Protein AF-A0A3M2DKG0-F1 (afdb_monomer_lite)

Radius of gyration: 33.73 Å; chains: 1; bounding box: 96×70×80 Å

Secondary structure (DSSP, 8-state):
------PPPPHHHHHHHHHHHHHHHHHHHHHHHHHHHHHHHHHHHHHHHHHHHHHHHHHHHHHHHHHHHTT--TTGGG-HHHHHHHHHHHHHHHHHHHHH-TTTTSGGG----------TT-----PPPP---------------HHHHHHHHHHHHHHHHHHHHHHHHHHS--TT-------S-THHHHHH--TTSS--TTSTTSS---------------------PPPPP-----PPP--PPP-

Sequence (247 aa):
MARSRRKPPDLRDALGSFVQTALEQVGAVREVVERGAQAQRSRYDAIRLDRRRRDALAALGEAVYRRAVRGALGDLAEDPDIAEHIDEIDAIDQRIEAAASPRGGFAARSGWPRGRTRDARDVRVWRPVPPTAAPRAPDDDDERTDAGMADLADRIRREAAAAGDALADALAPRAGAVRFDDAWDDDDLEEYMHADDVPSPAVDAGRGAGRPDAPDTADPPDRAAGHVPGRARRATRRSRPRRGRTD

Structure (mmCIF, N/CA/C/O backbone):
data_AF-A0A3M2DKG0-F1
#
_entry.id   AF-A0A3M2DKG0-F1
#
loop_
_atom_site.group_PDB
_atom_site.id
_atom_site.type_symbol
_atom_site.label_atom_id
_atom_site.label_alt_id
_atom_site.label_comp_id
_atom_site.label_asym_id
_atom_site.label_entity_id
_atom_site.label_seq_id
_atom_site.pdbx_PDB_ins_code
_atom_site.Cartn_x
_atom_site.Cartn_y
_atom_site.Cartn_z
_atom_site.occupancy
_atom_site.B_iso_or_equiv
_atom_site.auth_seq_id
_atom_site.auth_comp_id
_atom_site.auth_asym_id
_atom_site.auth_atom_id
_atom_site.pdbx_PDB_model_num
ATOM 1 N N . MET A 1 1 ? 58.409 0.548 -48.975 1.00 49.59 1 MET A N 1
ATOM 2 C CA . MET A 1 1 ? 57.185 0.768 -48.170 1.00 49.59 1 MET A CA 1
ATOM 3 C C . MET A 1 1 ? 56.010 0.050 -48.826 1.00 49.59 1 MET A C 1
ATOM 5 O O . MET A 1 1 ? 55.474 0.542 -49.812 1.00 49.59 1 MET A O 1
ATOM 9 N N . ALA A 1 2 ? 55.663 -1.146 -48.342 1.00 53.75 2 ALA A N 1
ATOM 10 C CA . ALA A 1 2 ? 54.564 -1.947 -48.880 1.00 53.75 2 ALA A CA 1
ATOM 11 C C . ALA A 1 2 ? 53.234 -1.474 -48.274 1.00 53.75 2 ALA A C 1
ATOM 13 O O . ALA A 1 2 ? 53.013 -1.601 -47.073 1.00 53.75 2 ALA A O 1
ATOM 14 N N . ARG A 1 3 ? 52.360 -0.894 -49.103 1.00 58.84 3 ARG A N 1
ATOM 15 C CA . ARG A 1 3 ? 51.000 -0.516 -48.700 1.00 58.84 3 ARG A CA 1
ATOM 16 C C . ARG A 1 3 ? 50.172 -1.795 -48.605 1.00 58.84 3 ARG A C 1
ATOM 18 O O . ARG A 1 3 ? 49.876 -2.409 -49.630 1.00 58.84 3 ARG A O 1
ATOM 25 N N . SER A 1 4 ? 49.828 -2.214 -47.392 1.00 60.00 4 SER A N 1
ATOM 26 C CA . SER A 1 4 ? 48.897 -3.316 -47.164 1.00 60.00 4 SER A CA 1
ATOM 27 C C . SER A 1 4 ? 47.532 -2.942 -47.749 1.00 60.00 4 SER A C 1
ATOM 29 O O . SER A 1 4 ? 46.814 -2.084 -47.236 1.00 60.00 4 SER A O 1
ATOM 31 N N . ARG A 1 5 ? 47.182 -3.566 -48.878 1.00 60.50 5 ARG A N 1
ATOM 32 C CA . ARG A 1 5 ? 45.827 -3.521 -49.433 1.00 60.50 5 ARG A CA 1
ATOM 33 C C . ARG A 1 5 ? 44.911 -4.218 -48.430 1.00 60.50 5 ARG A C 1
ATOM 35 O O . ARG A 1 5 ? 44.926 -5.442 -48.335 1.00 60.50 5 ARG A O 1
ATOM 42 N N . ARG A 1 6 ? 44.163 -3.440 -47.643 1.00 66.00 6 ARG A N 1
ATOM 43 C CA . ARG A 1 6 ? 43.127 -3.974 -46.754 1.00 66.00 6 ARG A CA 1
ATOM 44 C C . ARG A 1 6 ? 42.072 -4.642 -47.633 1.00 66.00 6 ARG A C 1
ATOM 46 O O . ARG A 1 6 ? 41.438 -3.980 -48.451 1.00 66.00 6 ARG A O 1
ATOM 53 N N . LYS A 1 7 ? 41.960 -5.962 -47.509 1.00 77.62 7 LYS A N 1
ATOM 54 C CA . LYS A 1 7 ? 40.895 -6.753 -48.125 1.00 77.62 7 LYS A CA 1
ATOM 55 C C . LYS A 1 7 ? 39.559 -6.214 -47.580 1.00 77.62 7 LYS A C 1
ATOM 57 O O . LYS A 1 7 ? 39.485 -6.003 -46.367 1.00 77.62 7 LYS A O 1
ATOM 62 N N . PRO A 1 8 ? 38.561 -5.918 -48.429 1.00 74.75 8 PRO A N 1
ATOM 63 C CA . PRO A 1 8 ? 37.258 -5.473 -47.946 1.00 74.75 8 PRO A CA 1
ATOM 64 C C . PRO A 1 8 ? 36.668 -6.556 -47.027 1.00 74.75 8 PRO A C 1
ATOM 66 O O . PRO A 1 8 ? 36.852 -7.739 -47.325 1.00 74.75 8 PRO A O 1
ATOM 69 N N . PRO A 1 9 ? 36.035 -6.178 -45.901 1.00 72.88 9 PRO A N 1
ATOM 70 C CA . PRO A 1 9 ? 35.426 -7.144 -44.996 1.00 72.88 9 PRO A CA 1
ATOM 71 C C . PRO A 1 9 ? 34.351 -7.939 -45.740 1.00 72.88 9 PRO A C 1
ATOM 73 O O . PRO A 1 9 ? 33.585 -7.370 -46.523 1.00 72.88 9 PRO A O 1
ATOM 76 N N . ASP A 1 10 ? 34.312 -9.251 -45.515 1.00 85.50 10 ASP A N 1
ATOM 77 C CA . ASP A 1 10 ? 33.303 -10.112 -46.116 1.00 85.50 10 ASP A CA 1
ATOM 78 C C . ASP A 1 10 ? 31.914 -9.698 -45.609 1.00 85.50 10 ASP A C 1
ATOM 80 O O . ASP A 1 10 ? 31.660 -9.600 -44.409 1.00 85.50 10 ASP A O 1
ATOM 84 N N . LEU A 1 11 ? 30.987 -9.462 -46.541 1.00 85.44 11 LEU A N 1
ATOM 85 C CA . LEU A 1 11 ? 29.598 -9.075 -46.253 1.00 85.44 11 LEU A CA 1
ATOM 86 C C . LEU A 1 11 ? 28.901 -10.048 -45.292 1.00 85.44 11 LEU A C 1
ATOM 88 O O . LEU A 1 11 ? 28.034 -9.643 -44.523 1.00 85.44 11 LEU A O 1
ATOM 92 N N . ARG A 1 12 ? 29.293 -11.326 -45.323 1.00 84.94 12 ARG A N 1
ATOM 93 C CA . ARG A 1 12 ? 28.768 -12.364 -44.429 1.00 84.94 12 ARG A CA 1
ATOM 94 C C . ARG A 1 12 ? 29.190 -12.145 -42.975 1.00 84.94 12 ARG A C 1
ATOM 96 O O . ARG A 1 12 ? 28.355 -12.307 -42.091 1.00 84.94 12 ARG A O 1
ATOM 103 N N . ASP A 1 13 ? 30.423 -11.704 -42.740 1.00 84.19 13 ASP A N 1
ATOM 104 C CA . ASP A 1 13 ? 30.930 -11.423 -41.393 1.00 84.19 13 ASP A CA 1
ATOM 105 C C . ASP A 1 13 ? 30.289 -10.151 -40.819 1.00 84.19 13 ASP A C 1
ATOM 107 O O . ASP A 1 13 ? 29.930 -10.105 -39.642 1.00 84.19 13 ASP A O 1
ATOM 111 N N . ALA A 1 14 ? 30.068 -9.137 -41.666 1.00 86.38 14 ALA A N 1
ATOM 112 C CA . ALA A 1 14 ? 29.361 -7.913 -41.285 1.00 86.38 14 ALA A CA 1
ATOM 113 C C . ALA A 1 14 ? 27.877 -8.162 -40.950 1.00 86.38 14 ALA A C 1
ATOM 115 O O . ALA A 1 14 ? 27.344 -7.562 -40.019 1.00 86.38 14 ALA A O 1
ATOM 116 N N . LEU A 1 15 ? 27.204 -9.060 -41.678 1.00 86.81 15 LEU A N 1
ATOM 117 C CA . LEU A 1 15 ? 25.817 -9.420 -41.375 1.00 86.81 15 LEU A CA 1
ATOM 118 C C . LEU A 1 15 ? 25.718 -10.256 -40.089 1.00 86.81 15 LEU A C 1
ATOM 120 O O . LEU A 1 15 ? 24.813 -10.043 -39.284 1.00 86.81 15 LEU A O 1
ATOM 124 N N . GLY A 1 16 ? 26.661 -11.183 -39.883 1.00 89.81 16 GLY A N 1
ATOM 125 C CA . GLY A 1 16 ? 26.733 -12.002 -38.674 1.00 89.81 16 GLY A CA 1
ATOM 126 C C . GLY A 1 16 ? 26.906 -11.161 -37.408 1.00 89.81 16 GLY A C 1
ATOM 127 O O . GLY A 1 16 ? 26.170 -11.351 -36.441 1.00 89.81 16 GLY A O 1
ATOM 128 N N . SER A 1 17 ? 27.809 -10.175 -37.434 1.00 89.19 17 SER A N 1
ATOM 129 C CA . SER A 1 17 ? 28.028 -9.279 -36.290 1.00 89.19 17 SER A CA 1
ATOM 130 C C . SER A 1 17 ? 26.829 -8.371 -36.013 1.00 89.19 17 SER A C 1
ATOM 132 O O . SER A 1 17 ? 26.502 -8.135 -34.849 1.00 89.19 17 SER A O 1
ATOM 134 N N . PHE A 1 18 ? 26.115 -7.925 -37.052 1.00 87.19 18 PHE A N 1
ATOM 135 C CA . PHE A 1 18 ? 24.894 -7.139 -36.887 1.00 87.19 18 PHE A CA 1
ATOM 136 C C . PHE A 1 18 ? 23.783 -7.947 -36.206 1.00 87.19 18 PHE A C 1
ATOM 138 O O . PHE A 1 18 ? 23.199 -7.476 -35.232 1.00 87.19 18 PHE A O 1
ATOM 145 N N . VAL A 1 19 ? 23.525 -9.180 -36.663 1.00 87.81 19 VAL A N 1
ATOM 146 C CA . VAL A 1 19 ? 22.514 -10.061 -36.047 1.00 87.81 19 VAL A CA 1
ATOM 147 C C . VAL A 1 19 ? 22.875 -10.370 -34.596 1.00 87.81 19 VAL A C 1
ATOM 149 O O . VAL A 1 19 ? 22.005 -10.327 -33.729 1.00 87.81 19 VAL A O 1
ATOM 152 N N . GLN A 1 20 ? 24.151 -10.623 -34.305 1.00 83.94 20 GLN A N 1
ATOM 153 C CA . GLN A 1 20 ? 24.596 -10.891 -32.941 1.00 83.94 20 GLN A CA 1
ATOM 154 C C . GLN A 1 20 ? 24.430 -9.670 -32.026 1.00 83.94 20 GLN A C 1
ATOM 156 O O . GLN A 1 20 ? 23.864 -9.796 -30.943 1.00 83.94 20 GLN A O 1
ATOM 161 N N . THR A 1 21 ? 24.807 -8.480 -32.498 1.00 88.81 21 THR A N 1
ATOM 162 C CA . THR A 1 21 ? 24.598 -7.226 -31.756 1.00 88.81 21 THR A CA 1
ATOM 163 C C . THR A 1 21 ? 23.112 -6.956 -31.519 1.00 88.81 21 THR A C 1
ATOM 165 O O . THR A 1 21 ? 22.723 -6.556 -30.427 1.00 88.81 21 THR A O 1
ATOM 168 N N . ALA A 1 22 ? 22.259 -7.207 -32.516 1.00 80.38 22 ALA A N 1
ATOM 169 C CA . ALA A 1 22 ? 20.817 -7.040 -32.375 1.00 80.38 22 ALA A CA 1
ATOM 170 C C . ALA A 1 22 ? 20.228 -8.007 -31.331 1.00 80.38 22 ALA A C 1
ATOM 172 O O . ALA A 1 22 ? 19.397 -7.603 -30.521 1.00 80.38 22 ALA A O 1
ATOM 173 N N . LEU A 1 23 ? 20.686 -9.264 -31.292 1.00 83.12 23 LEU A N 1
ATOM 174 C CA . LEU A 1 23 ? 20.267 -10.232 -30.272 1.00 83.12 23 LEU A CA 1
ATOM 175 C C . LEU A 1 23 ? 20.742 -9.838 -28.865 1.00 83.12 23 LEU A C 1
ATOM 177 O O . LEU A 1 23 ? 19.969 -9.943 -27.912 1.00 83.12 23 LEU A O 1
ATOM 181 N N . GLU A 1 24 ? 21.970 -9.334 -28.729 1.00 89.06 24 GLU A N 1
ATOM 182 C CA . GLU A 1 24 ? 22.491 -8.802 -27.461 1.00 89.06 24 GLU A CA 1
ATOM 183 C C . GLU A 1 24 ? 21.691 -7.575 -26.992 1.00 89.06 24 GLU A C 1
ATOM 185 O O . GLU A 1 24 ? 21.317 -7.483 -25.820 1.00 89.06 24 GLU A O 1
ATOM 190 N N . GLN A 1 25 ? 21.336 -6.672 -27.913 1.00 86.94 25 GLN A N 1
ATOM 191 C CA . GLN A 1 25 ? 20.490 -5.511 -27.625 1.00 86.94 25 GLN A CA 1
ATOM 192 C C . GLN A 1 25 ? 19.080 -5.920 -27.179 1.00 86.94 25 GLN A C 1
ATOM 194 O O . GLN A 1 25 ? 18.557 -5.357 -26.217 1.00 86.94 25 GLN A O 1
ATOM 199 N N . VAL A 1 26 ? 18.476 -6.930 -27.811 1.00 89.44 26 VAL A N 1
ATOM 200 C CA . VAL A 1 26 ? 17.163 -7.459 -27.400 1.00 89.44 26 VAL A CA 1
ATOM 201 C C . VAL A 1 26 ? 17.229 -8.085 -26.003 1.00 89.44 26 VAL A C 1
ATOM 203 O O . VAL A 1 26 ? 16.312 -7.885 -25.205 1.00 89.44 26 VAL A O 1
ATOM 206 N N . GLY A 1 27 ? 18.319 -8.785 -25.669 1.00 88.75 27 GLY A N 1
ATOM 207 C CA . GLY A 1 27 ? 18.545 -9.322 -24.324 1.00 88.75 27 GLY A CA 1
ATOM 208 C C . GLY A 1 27 ? 18.590 -8.230 -23.252 1.00 88.75 27 GLY A C 1
ATOM 209 O O . GLY A 1 27 ? 17.898 -8.331 -22.238 1.00 88.75 27 GLY A O 1
ATOM 210 N N . ALA A 1 28 ? 19.327 -7.146 -23.510 1.00 87.56 28 ALA A N 1
ATOM 211 C CA . ALA A 1 28 ? 19.416 -6.008 -22.596 1.00 87.56 28 ALA A CA 1
ATOM 212 C C . ALA A 1 28 ? 18.065 -5.291 -22.414 1.00 87.56 28 ALA A C 1
ATOM 214 O O . ALA A 1 28 ? 17.676 -4.973 -21.289 1.00 87.56 28 ALA A O 1
ATOM 215 N N . VAL A 1 29 ? 17.311 -5.077 -23.501 1.00 88.50 29 VAL A N 1
ATOM 216 C CA . VAL A 1 29 ? 15.967 -4.474 -23.433 1.00 88.50 29 VAL A CA 1
ATOM 217 C C . VAL A 1 29 ? 15.023 -5.354 -22.619 1.00 88.50 29 VAL A C 1
ATOM 219 O O . VAL A 1 29 ? 14.305 -4.846 -21.758 1.00 88.50 29 VAL A O 1
ATOM 222 N N . ARG A 1 30 ? 15.055 -6.673 -22.832 1.00 91.88 30 ARG A N 1
ATOM 223 C CA . ARG A 1 30 ? 14.239 -7.621 -22.069 1.00 91.88 30 ARG A CA 1
ATOM 224 C C . ARG A 1 30 ? 14.523 -7.534 -20.571 1.00 91.88 30 ARG A C 1
ATOM 226 O O . ARG A 1 30 ? 13.582 -7.446 -19.791 1.00 91.88 30 ARG A O 1
ATOM 233 N N . GLU A 1 31 ? 15.789 -7.504 -20.166 1.00 90.88 31 GLU A N 1
ATOM 234 C CA . GLU A 1 31 ? 16.162 -7.398 -18.751 1.00 90.88 31 GLU A CA 1
ATOM 235 C C . GLU A 1 31 ? 15.685 -6.076 -18.125 1.00 90.88 31 GLU A C 1
ATOM 237 O O . GLU A 1 31 ? 15.201 -6.050 -16.991 1.00 90.88 31 GLU A O 1
ATOM 242 N N . VAL A 1 32 ? 15.774 -4.964 -18.864 1.00 90.44 32 VAL A N 1
ATOM 243 C CA . VAL A 1 32 ? 15.252 -3.663 -18.418 1.00 90.44 32 VAL A CA 1
ATOM 244 C C . VAL A 1 32 ? 13.731 -3.699 -18.268 1.00 90.44 32 VAL A C 1
ATOM 246 O O . VAL A 1 32 ? 13.216 -3.191 -17.271 1.00 90.44 32 VAL A O 1
ATOM 249 N N . VAL A 1 33 ? 13.013 -4.328 -19.202 1.00 92.38 33 VAL A N 1
ATOM 250 C CA . VAL A 1 33 ? 11.551 -4.486 -19.136 1.00 92.38 33 VAL A CA 1
ATOM 251 C C . VAL A 1 33 ? 11.145 -5.382 -17.967 1.00 92.38 33 VAL A C 1
ATOM 253 O O . VAL A 1 33 ? 10.257 -5.009 -17.205 1.00 92.38 33 VAL A O 1
ATOM 256 N N . GLU A 1 34 ? 11.812 -6.519 -17.766 1.00 92.94 34 GLU A N 1
ATOM 257 C CA . GLU A 1 34 ? 11.552 -7.422 -16.637 1.00 92.94 34 GLU A CA 1
ATOM 258 C C . GLU A 1 34 ? 11.813 -6.718 -15.295 1.00 92.94 34 GLU A C 1
ATOM 260 O O . GLU A 1 34 ? 10.977 -6.760 -14.388 1.00 92.94 34 GLU A O 1
ATOM 265 N N . ARG A 1 35 ? 12.923 -5.974 -15.185 1.00 90.31 35 ARG A N 1
ATOM 266 C CA . ARG A 1 35 ? 13.237 -5.149 -14.007 1.00 90.31 35 ARG A CA 1
ATOM 267 C C . ARG A 1 35 ? 12.206 -4.034 -13.800 1.00 90.31 35 ARG A C 1
ATOM 269 O O . ARG A 1 35 ? 11.822 -3.761 -12.662 1.00 90.31 35 ARG A O 1
ATOM 276 N N . GLY A 1 36 ? 11.742 -3.410 -14.881 1.00 89.38 36 GLY A N 1
ATOM 277 C CA . GLY A 1 36 ? 10.708 -2.377 -14.864 1.00 89.38 36 GLY A CA 1
ATOM 278 C C . GLY A 1 36 ? 9.361 -2.910 -14.378 1.00 89.38 36 GLY A C 1
ATOM 279 O O . GLY A 1 36 ? 8.767 -2.333 -13.467 1.00 89.38 36 GLY A O 1
ATOM 280 N N . ALA A 1 37 ? 8.916 -4.047 -14.913 1.00 92.44 37 ALA A N 1
ATOM 281 C CA . ALA A 1 37 ? 7.679 -4.711 -14.509 1.00 92.44 37 ALA A CA 1
ATOM 282 C C . ALA A 1 37 ? 7.723 -5.139 -13.034 1.00 92.44 37 ALA A C 1
ATOM 284 O O . ALA A 1 37 ? 6.763 -4.924 -12.292 1.00 92.44 37 ALA A O 1
ATOM 285 N N . GLN A 1 38 ? 8.862 -5.666 -12.575 1.00 90.81 38 GLN A N 1
ATOM 286 C CA . GLN A 1 38 ? 9.055 -6.035 -11.173 1.00 90.81 38 GLN A CA 1
ATOM 287 C C . GLN A 1 38 ? 8.969 -4.815 -10.240 1.00 90.81 38 GLN A C 1
ATOM 289 O O . GLN A 1 38 ? 8.340 -4.887 -9.184 1.00 90.81 38 GLN A O 1
ATOM 294 N N . ALA A 1 39 ? 9.553 -3.680 -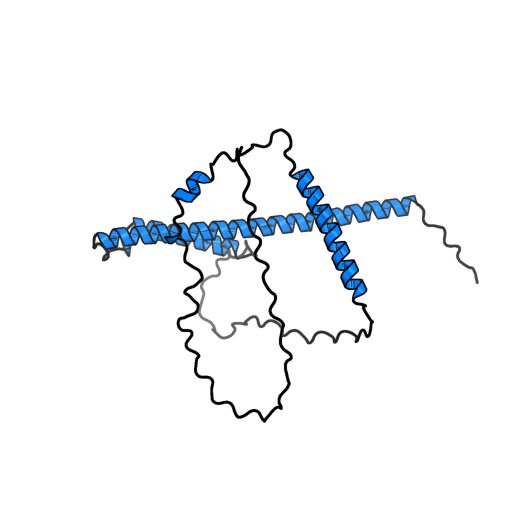10.637 1.00 88.75 39 ALA A N 1
ATOM 295 C CA . ALA A 1 39 ? 9.475 -2.434 -9.876 1.00 88.75 39 ALA A CA 1
ATOM 296 C C . ALA A 1 39 ? 8.061 -1.828 -9.868 1.00 88.75 39 ALA A C 1
ATOM 298 O O . ALA A 1 39 ? 7.644 -1.234 -8.876 1.00 88.75 39 ALA A O 1
ATOM 299 N N . GLN A 1 40 ? 7.304 -1.963 -10.958 1.00 92.38 40 GLN A N 1
ATOM 300 C CA . GLN A 1 40 ? 5.904 -1.534 -10.995 1.00 92.38 40 GLN A CA 1
ATOM 301 C C . GLN A 1 40 ? 5.027 -2.404 -10.094 1.00 92.38 40 GLN A C 1
ATOM 303 O O . GLN A 1 40 ? 4.207 -1.873 -9.345 1.00 92.38 40 GLN A O 1
ATOM 308 N N . ARG A 1 41 ? 5.240 -3.724 -10.108 1.00 93.00 41 ARG A N 1
ATOM 309 C CA . ARG A 1 41 ? 4.514 -4.657 -9.246 1.00 93.00 41 ARG A CA 1
ATOM 310 C C . ARG A 1 41 ? 4.756 -4.373 -7.766 1.00 93.00 41 ARG A C 1
ATOM 312 O O . ARG A 1 41 ? 3.793 -4.274 -7.015 1.00 93.00 41 ARG A O 1
ATOM 319 N N . SER A 1 42 ? 6.008 -4.156 -7.358 1.00 89.81 42 SER A N 1
ATOM 320 C CA . SER A 1 42 ? 6.316 -3.838 -5.957 1.00 89.81 42 SER A CA 1
ATOM 321 C C . SER A 1 42 ? 5.683 -2.521 -5.496 1.00 89.81 42 SER A C 1
ATOM 323 O O . SER A 1 42 ? 5.195 -2.436 -4.371 1.00 89.81 42 SER A O 1
ATOM 325 N N . ARG A 1 43 ? 5.618 -1.506 -6.371 1.00 92.75 43 ARG A N 1
ATOM 326 C CA . ARG A 1 43 ? 4.901 -0.250 -6.088 1.00 92.75 43 ARG A CA 1
ATOM 327 C C . ARG A 1 43 ? 3.402 -0.473 -5.919 1.00 92.75 43 ARG A C 1
ATOM 329 O O . ARG A 1 43 ? 2.813 0.080 -4.995 1.00 92.75 43 ARG A O 1
ATOM 336 N N . TYR A 1 44 ? 2.794 -1.273 -6.791 1.00 96.19 44 TYR A N 1
ATOM 337 C CA . TYR A 1 44 ? 1.373 -1.595 -6.696 1.00 96.19 44 TYR A CA 1
ATOM 338 C C . TYR A 1 44 ? 1.048 -2.347 -5.399 1.00 96.19 44 TYR A C 1
ATOM 340 O O . TYR A 1 44 ? 0.104 -1.987 -4.698 1.00 96.19 44 TYR A O 1
ATOM 348 N N . ASP A 1 45 ? 1.868 -3.336 -5.041 1.00 94.69 45 ASP A N 1
ATOM 349 C CA . ASP A 1 45 ? 1.700 -4.100 -3.804 1.00 94.69 45 ASP A CA 1
ATOM 350 C C . ASP A 1 45 ? 1.828 -3.201 -2.562 1.00 94.69 45 ASP A C 1
ATOM 352 O O . ASP A 1 45 ? 1.027 -3.321 -1.633 1.00 94.69 45 ASP A O 1
ATOM 356 N N . ALA A 1 46 ? 2.757 -2.239 -2.567 1.00 93.75 46 ALA A N 1
ATOM 357 C CA . ALA A 1 46 ? 2.896 -1.260 -1.489 1.00 93.75 46 ALA A CA 1
ATOM 358 C C . ALA A 1 46 ? 1.650 -0.367 -1.339 1.00 93.75 46 ALA A C 1
ATOM 360 O O . ALA A 1 46 ? 1.142 -0.206 -0.231 1.00 93.75 46 ALA A O 1
ATOM 361 N N . ILE A 1 47 ? 1.113 0.163 -2.445 1.00 96.50 47 ILE A N 1
ATOM 362 C CA . ILE A 1 47 ? -0.118 0.976 -2.434 1.00 96.50 47 ILE A CA 1
ATOM 363 C C . ILE A 1 47 ? -1.304 0.151 -1.923 1.00 96.50 47 ILE A C 1
ATOM 365 O O . ILE A 1 47 ? -2.128 0.641 -1.149 1.00 96.50 47 ILE A O 1
ATOM 369 N N . ARG A 1 48 ? -1.393 -1.118 -2.332 1.00 97.88 48 ARG A N 1
ATOM 370 C CA . ARG A 1 48 ? -2.459 -2.020 -1.895 1.00 97.88 48 ARG A CA 1
ATOM 371 C C . ARG A 1 48 ? -2.395 -2.299 -0.392 1.00 97.88 48 ARG A C 1
ATOM 373 O O . ARG A 1 48 ? -3.440 -2.304 0.257 1.00 97.88 48 ARG A O 1
ATOM 380 N N . LEU A 1 49 ? -1.202 -2.531 0.157 1.00 96.88 49 LEU A N 1
ATOM 381 C CA . LEU A 1 49 ? -1.015 -2.723 1.598 1.00 96.88 49 LEU A CA 1
ATOM 382 C C . LEU A 1 49 ? -1.354 -1.455 2.386 1.00 96.88 49 LEU A C 1
ATOM 384 O O . LEU A 1 49 ? -2.043 -1.543 3.396 1.00 96.88 49 LEU A O 1
ATOM 388 N N . ASP A 1 50 ? -0.940 -0.287 1.897 1.00 96.69 50 ASP A N 1
ATOM 389 C CA . ASP A 1 50 ? -1.242 0.994 2.540 1.00 96.69 50 ASP A CA 1
ATOM 390 C C . ASP A 1 50 ? -2.751 1.289 2.567 1.00 96.69 50 ASP A C 1
ATOM 392 O O . ASP A 1 50 ? -3.287 1.700 3.594 1.00 96.69 50 ASP A O 1
ATOM 396 N N . ARG A 1 51 ? -3.478 0.986 1.482 1.00 98.19 51 ARG A N 1
ATOM 397 C CA . ARG A 1 51 ? -4.947 1.069 1.479 1.00 98.19 51 ARG A CA 1
ATOM 398 C C . ARG A 1 51 ? -5.563 0.144 2.530 1.00 98.19 51 ARG A C 1
ATOM 400 O O . ARG A 1 51 ? -6.369 0.598 3.332 1.00 98.19 51 ARG A O 1
ATOM 407 N N . ARG A 1 52 ? -5.124 -1.118 2.578 1.00 97.88 52 ARG A N 1
ATOM 408 C CA . ARG A 1 52 ? -5.619 -2.090 3.563 1.00 97.88 52 ARG A CA 1
ATOM 409 C C . ARG A 1 52 ? -5.346 -1.640 5.002 1.00 97.88 52 ARG A C 1
ATOM 411 O O . ARG A 1 52 ? -6.196 -1.823 5.863 1.00 97.88 52 ARG A O 1
ATOM 418 N N . ARG A 1 53 ? -4.188 -1.024 5.256 1.00 98.25 53 ARG A N 1
ATOM 419 C CA . ARG A 1 53 ? -3.842 -0.447 6.561 1.00 98.25 53 ARG A CA 1
ATOM 420 C C . ARG A 1 53 ? -4.836 0.635 6.979 1.00 98.25 53 ARG A C 1
ATOM 422 O O . ARG A 1 53 ? -5.290 0.640 8.117 1.00 98.25 53 ARG A O 1
ATOM 429 N N . ARG A 1 54 ? -5.187 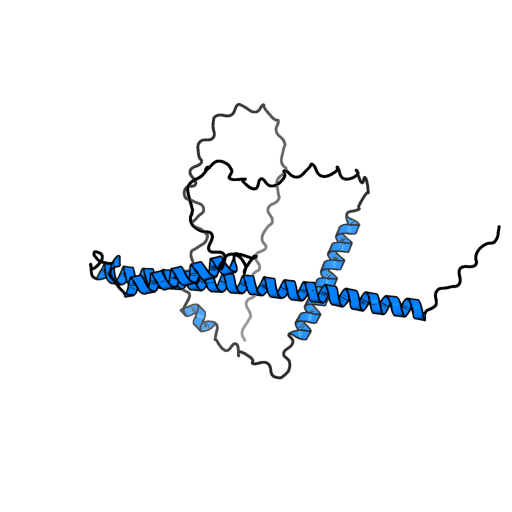1.544 6.063 1.00 98.25 54 ARG A N 1
ATOM 430 C CA . ARG A 1 54 ? -6.177 2.602 6.325 1.00 98.25 54 ARG A CA 1
ATOM 431 C C . ARG A 1 54 ? -7.562 2.025 6.597 1.00 98.25 54 ARG A C 1
ATOM 433 O O . ARG A 1 54 ? -8.214 2.483 7.527 1.00 98.25 54 ARG A O 1
ATOM 440 N N . ASP A 1 55 ? -7.971 1.012 5.836 1.00 98.38 55 ASP A N 1
ATOM 441 C CA . ASP A 1 55 ? -9.255 0.333 6.033 1.00 98.38 55 ASP A CA 1
ATOM 442 C C . ASP A 1 55 ? -9.311 -0.351 7.416 1.00 98.38 55 ASP A C 1
ATOM 444 O O . ASP A 1 55 ? -10.288 -0.192 8.145 1.00 98.38 55 ASP A O 1
ATOM 448 N N . ALA A 1 56 ? -8.231 -1.026 7.832 1.00 98.06 56 ALA A N 1
ATOM 449 C CA . ALA A 1 56 ? -8.124 -1.642 9.158 1.00 98.06 56 ALA A CA 1
ATOM 450 C C . ALA A 1 56 ? -8.140 -0.602 10.297 1.00 98.06 56 ALA A C 1
ATOM 452 O O . ALA A 1 56 ? -8.815 -0.788 11.307 1.00 98.06 56 ALA A O 1
ATOM 453 N N . LEU A 1 57 ? -7.456 0.535 10.120 1.00 98.31 57 LEU A N 1
ATOM 454 C CA . LEU A 1 57 ? -7.496 1.650 11.075 1.00 98.31 57 LEU A CA 1
ATOM 455 C C . LEU A 1 57 ? -8.893 2.275 11.184 1.00 98.31 57 LEU A C 1
ATOM 457 O O . LEU A 1 57 ? -9.313 2.646 12.280 1.00 98.31 57 LEU A O 1
ATOM 461 N N . ALA A 1 58 ? -9.618 2.388 10.070 1.00 98.44 58 ALA A N 1
ATOM 462 C CA . ALA A 1 58 ? -10.996 2.866 10.074 1.00 98.44 58 ALA A CA 1
ATOM 463 C C . ALA A 1 58 ? -11.919 1.895 10.829 1.00 98.44 58 ALA A C 1
ATOM 465 O O . ALA A 1 58 ? -12.693 2.338 11.677 1.00 98.44 58 ALA A O 1
ATOM 466 N N . ALA A 1 59 ? -11.777 0.585 10.595 1.00 98.06 59 ALA A N 1
ATOM 467 C CA . ALA A 1 59 ? -12.524 -0.451 11.312 1.00 98.06 59 ALA A CA 1
ATOM 468 C C . ALA A 1 59 ? -12.240 -0.431 12.826 1.00 98.06 59 ALA A C 1
ATOM 470 O O . ALA A 1 59 ? -13.171 -0.458 13.633 1.00 98.06 59 ALA A O 1
ATOM 471 N N . LEU A 1 60 ? -10.970 -0.274 13.221 1.00 98.25 60 LEU A N 1
ATOM 472 C CA . LEU A 1 60 ? -10.584 -0.082 14.621 1.00 98.25 60 LEU A CA 1
ATOM 473 C C . LEU A 1 60 ? -11.248 1.169 15.219 1.00 98.25 60 LEU A C 1
ATOM 475 O O . LEU A 1 60 ? -11.817 1.112 16.309 1.00 98.25 60 LEU A O 1
ATOM 479 N N . GLY A 1 61 ? -11.210 2.296 14.502 1.00 97.94 61 GLY A N 1
ATOM 480 C CA . GLY A 1 61 ? -11.856 3.539 14.925 1.00 97.94 61 GLY A CA 1
ATOM 481 C C . GLY A 1 61 ? -13.366 3.382 15.126 1.00 97.94 61 GLY A C 1
ATOM 482 O O . GLY A 1 61 ? -13.909 3.873 16.117 1.00 97.94 61 GLY A O 1
ATOM 483 N N . GLU A 1 62 ? -14.041 2.647 14.240 1.00 98.44 62 GLU A N 1
ATOM 484 C CA . GLU A 1 62 ? -15.463 2.322 14.371 1.00 98.44 62 GLU A CA 1
ATOM 485 C C . GLU A 1 62 ? -15.740 1.441 15.599 1.00 98.44 62 GLU A C 1
ATOM 487 O O . GLU A 1 62 ? -16.675 1.708 16.361 1.00 98.44 62 GLU A O 1
ATOM 492 N N . ALA A 1 63 ? -14.927 0.407 15.837 1.00 97.44 63 ALA A N 1
ATOM 493 C CA . ALA A 1 63 ? -15.048 -0.449 17.016 1.00 97.44 63 ALA A CA 1
ATOM 494 C C . ALA A 1 63 ? -14.911 0.361 18.319 1.00 97.44 63 ALA A C 1
ATOM 496 O O . ALA A 1 63 ? -15.777 0.282 19.198 1.00 97.44 63 ALA A O 1
ATOM 497 N N . VAL A 1 64 ? -13.892 1.224 18.397 1.00 97.75 64 VAL A N 1
ATOM 498 C CA . VAL A 1 64 ? -13.665 2.134 19.530 1.00 97.75 64 VAL A CA 1
ATOM 499 C C . VAL A 1 64 ? -14.832 3.106 19.708 1.00 97.75 64 VAL A C 1
ATOM 501 O O . VAL A 1 64 ? -15.324 3.285 20.824 1.00 97.75 64 VAL A O 1
ATOM 504 N N . TYR A 1 65 ? -15.330 3.703 18.623 1.00 97.75 65 TYR A N 1
ATOM 505 C CA . TYR A 1 65 ? -16.472 4.615 18.673 1.00 97.75 65 TYR A CA 1
ATOM 506 C C . TYR A 1 65 ? -17.738 3.924 19.201 1.00 97.75 65 TYR A C 1
ATOM 508 O O . TYR A 1 65 ? -18.400 4.445 20.101 1.00 97.75 65 TYR A O 1
ATOM 516 N N . ARG A 1 66 ? -18.051 2.713 18.719 1.00 97.25 66 ARG A N 1
ATOM 517 C CA . ARG A 1 66 ? -19.201 1.929 19.207 1.00 97.25 66 ARG A CA 1
ATOM 518 C C . ARG A 1 66 ? -19.102 1.634 20.705 1.00 97.25 66 ARG A C 1
ATOM 520 O O . ARG A 1 66 ? -20.124 1.644 21.393 1.00 97.25 66 ARG A O 1
ATOM 527 N N . ARG A 1 67 ? -17.896 1.402 21.235 1.00 96.88 67 ARG A N 1
ATOM 528 C CA . ARG A 1 67 ? -17.659 1.243 22.682 1.00 96.88 67 ARG A CA 1
ATOM 529 C C . ARG A 1 67 ? -17.827 2.552 23.447 1.00 96.88 67 ARG A C 1
ATOM 531 O O . ARG A 1 67 ? -18.477 2.553 24.493 1.00 96.88 67 ARG A O 1
ATOM 538 N N . ALA A 1 68 ? -17.324 3.658 22.900 1.00 97.00 68 ALA A N 1
ATOM 539 C CA . ALA A 1 68 ? -17.473 4.992 23.476 1.00 97.00 68 ALA A CA 1
ATOM 540 C C . ALA A 1 68 ? -18.947 5.377 23.658 1.00 97.00 68 ALA A C 1
ATOM 542 O O . ALA A 1 68 ? -19.348 5.786 24.745 1.00 97.00 68 ALA A O 1
ATOM 543 N N . VAL A 1 69 ? -19.770 5.158 22.628 1.00 97.81 69 VAL A N 1
ATOM 544 C CA . VAL A 1 69 ? -21.216 5.436 22.661 1.00 97.81 69 VAL A CA 1
ATOM 545 C C . VAL A 1 69 ? -21.937 4.615 23.737 1.00 97.81 69 VAL A C 1
ATOM 547 O O . VAL A 1 69 ? -22.907 5.083 24.326 1.00 97.81 69 VAL A O 1
ATOM 550 N N . ARG A 1 70 ? -21.450 3.408 24.044 1.00 97.12 70 ARG A N 1
ATOM 551 C CA . ARG A 1 70 ? -21.996 2.546 25.107 1.00 97.12 70 ARG A CA 1
ATOM 552 C C . ARG A 1 70 ? -21.462 2.881 26.505 1.00 97.12 70 ARG A C 1
ATOM 554 O O . ARG A 1 70 ? -21.868 2.235 27.465 1.00 97.12 70 ARG A O 1
ATOM 561 N N . GLY A 1 71 ? -20.544 3.842 26.629 1.00 96.94 71 GLY A N 1
ATOM 562 C CA . GLY A 1 71 ? -19.878 4.171 27.893 1.00 96.94 71 GLY A CA 1
ATOM 563 C C . GLY A 1 71 ? -18.902 3.095 28.383 1.00 96.94 71 GLY A C 1
ATOM 564 O O . GLY A 1 71 ? -18.502 3.118 29.542 1.00 96.94 71 GLY A O 1
ATOM 565 N N . ALA A 1 72 ? -18.501 2.159 27.519 1.00 95.56 72 ALA A N 1
ATOM 566 C CA . ALA A 1 72 ? -17.666 1.009 27.864 1.00 95.56 72 ALA A CA 1
ATOM 567 C C . ALA A 1 72 ? -16.191 1.232 27.478 1.00 95.56 72 ALA A C 1
ATOM 569 O O . ALA A 1 72 ? -15.587 0.393 26.814 1.00 95.56 72 ALA A O 1
ATOM 570 N N . LEU A 1 73 ? -15.623 2.388 27.847 1.00 93.62 73 LEU A N 1
ATOM 571 C CA . LEU A 1 73 ? -14.225 2.740 27.544 1.00 93.62 73 LEU A CA 1
ATOM 572 C C . LEU A 1 73 ? -13.208 2.214 28.577 1.00 93.62 73 LEU A C 1
ATOM 574 O O . LEU A 1 73 ? -12.007 2.306 28.345 1.00 93.62 73 LEU A O 1
ATOM 578 N N . GLY A 1 74 ? -13.663 1.705 29.726 1.00 94.19 74 GLY A N 1
ATOM 579 C CA . GLY A 1 74 ? -12.768 1.238 30.795 1.00 94.19 74 GLY A CA 1
ATOM 580 C C . GLY A 1 74 ? -11.903 0.044 30.385 1.00 94.19 74 GLY A C 1
ATOM 581 O O . GLY A 1 74 ? -10.741 -0.024 30.773 1.00 94.19 74 GLY A O 1
ATOM 582 N N . ASP A 1 75 ? -12.441 -0.820 29.521 1.00 93.12 75 ASP A N 1
ATOM 583 C CA . ASP A 1 75 ? -11.894 -2.156 29.265 1.00 93.12 75 ASP A CA 1
ATOM 584 C C . ASP A 1 75 ? -11.497 -2.363 27.789 1.00 93.12 75 ASP A C 1
ATOM 586 O O . ASP A 1 75 ? -11.591 -3.470 27.267 1.00 93.12 75 ASP A O 1
ATOM 590 N N . LEU A 1 76 ? -11.060 -1.311 27.072 1.00 93.38 76 LEU A N 1
ATOM 591 C CA . LEU A 1 76 ? -10.674 -1.442 25.648 1.00 93.38 76 LEU A CA 1
ATOM 592 C C . LEU A 1 76 ? -9.589 -2.496 25.414 1.00 93.38 76 LEU A C 1
ATOM 594 O O . LEU A 1 76 ? -9.603 -3.162 24.387 1.00 93.38 76 LEU A O 1
ATOM 598 N N . ALA A 1 77 ? -8.632 -2.606 26.336 1.00 93.00 77 ALA A N 1
ATOM 599 C CA . ALA A 1 77 ? -7.509 -3.530 26.203 1.00 93.00 77 ALA A CA 1
ATOM 600 C C . ALA A 1 77 ? -7.928 -5.003 26.344 1.00 93.00 77 ALA A C 1
ATOM 602 O O . ALA A 1 77 ? -7.206 -5.885 25.891 1.00 93.00 77 ALA A O 1
ATOM 603 N N . GLU A 1 78 ? -9.074 -5.263 26.974 1.00 95.88 78 GLU A N 1
ATOM 604 C CA . GLU A 1 78 ? -9.612 -6.610 27.183 1.00 95.88 78 GLU A CA 1
ATOM 605 C C . GLU A 1 78 ? -10.679 -6.972 26.139 1.00 95.88 78 GLU A C 1
ATOM 607 O O . GLU A 1 78 ? -11.164 -8.103 26.112 1.00 95.88 78 GLU A O 1
ATOM 612 N N . ASP A 1 79 ? -11.050 -6.029 25.269 1.00 97.12 79 ASP A N 1
ATOM 613 C CA . ASP A 1 79 ? -12.040 -6.244 24.222 1.00 97.12 79 ASP A CA 1
ATOM 614 C C . ASP A 1 79 ? -11.450 -7.092 23.078 1.00 97.12 79 ASP A C 1
ATOM 616 O O . ASP A 1 79 ? -10.536 -6.624 22.386 1.00 97.12 79 ASP A O 1
ATOM 620 N N . PRO A 1 80 ? -11.965 -8.314 22.834 1.00 96.69 80 PRO A N 1
ATOM 621 C CA . PRO A 1 80 ? -11.454 -9.177 21.773 1.00 96.69 80 PRO A CA 1
ATOM 622 C C . PRO A 1 80 ? -11.587 -8.547 20.381 1.00 96.69 80 PRO A C 1
ATOM 624 O O . PRO A 1 80 ? -10.703 -8.755 19.554 1.00 96.69 80 PRO A O 1
ATOM 627 N N . ASP A 1 81 ? -12.623 -7.734 20.139 1.00 95.88 81 ASP A N 1
ATOM 628 C CA . ASP A 1 81 ? -12.836 -7.082 18.840 1.00 95.88 81 ASP A CA 1
ATOM 629 C C . ASP A 1 81 ? -11.724 -6.054 18.555 1.00 95.88 81 ASP A C 1
ATOM 631 O O . ASP A 1 81 ? -11.230 -5.929 17.435 1.00 95.88 81 ASP A O 1
ATOM 635 N N . ILE A 1 82 ? -11.294 -5.311 19.584 1.00 97.62 82 ILE A N 1
ATOM 636 C CA . ILE A 1 82 ? -10.203 -4.332 19.465 1.00 97.62 82 ILE A CA 1
ATOM 637 C C . ILE A 1 82 ? -8.865 -5.052 19.282 1.00 97.62 82 ILE A C 1
ATOM 639 O O . ILE A 1 82 ? -8.065 -4.634 18.443 1.00 97.62 82 ILE A O 1
ATOM 643 N N . ALA A 1 83 ? -8.628 -6.129 20.037 1.00 97.06 83 ALA A N 1
ATOM 644 C CA . ALA A 1 83 ? -7.416 -6.932 19.913 1.00 97.06 83 ALA A CA 1
ATOM 645 C C . ALA A 1 83 ? -7.262 -7.520 18.499 1.00 97.06 83 ALA A C 1
ATOM 647 O O . ALA A 1 83 ? -6.188 -7.403 17.912 1.00 97.06 83 ALA A O 1
ATOM 648 N N . GLU A 1 84 ? -8.340 -8.054 17.913 1.00 97.81 84 GLU A N 1
ATOM 649 C CA . GLU A 1 84 ? -8.339 -8.579 16.540 1.00 97.81 84 GLU A CA 1
ATOM 650 C C . GLU A 1 84 ? -7.934 -7.511 15.511 1.00 97.81 84 GLU A C 1
ATOM 652 O O . GLU A 1 84 ? -7.102 -7.762 14.635 1.00 97.81 84 GLU A O 1
ATOM 657 N N . HIS A 1 85 ? -8.470 -6.293 15.630 1.00 97.69 85 HIS A N 1
ATOM 658 C CA . HIS A 1 85 ? -8.110 -5.197 14.731 1.00 97.69 85 HIS A CA 1
ATOM 659 C C . HIS A 1 85 ? -6.653 -4.740 14.893 1.00 97.69 85 HIS A C 1
ATOM 661 O O . HIS A 1 85 ? -6.004 -4.415 13.897 1.00 97.69 85 HIS A O 1
ATOM 667 N N . ILE A 1 86 ? -6.125 -4.718 16.121 1.00 97.88 86 ILE A N 1
ATOM 668 C CA . ILE A 1 86 ? -4.711 -4.399 16.377 1.00 97.88 86 ILE A CA 1
ATOM 669 C C . ILE A 1 86 ? -3.808 -5.465 15.748 1.00 97.88 86 ILE A C 1
ATOM 671 O O . ILE A 1 86 ? -2.876 -5.114 15.025 1.00 97.88 86 ILE A O 1
ATOM 675 N N . ASP A 1 87 ? -4.125 -6.746 15.943 1.00 97.75 87 ASP A N 1
ATOM 676 C CA . ASP A 1 87 ? -3.380 -7.858 15.349 1.00 97.75 87 ASP A CA 1
ATOM 677 C C . ASP A 1 87 ? -3.391 -7.796 13.810 1.00 97.75 87 ASP A C 1
ATOM 679 O O . ASP A 1 87 ? -2.369 -8.052 13.161 1.00 97.75 87 ASP A O 1
ATOM 683 N N . GLU A 1 88 ? -4.520 -7.416 13.194 1.00 97.81 88 GLU A N 1
ATOM 684 C CA . GLU A 1 88 ? -4.583 -7.203 11.744 1.00 97.81 88 GLU A CA 1
ATOM 685 C C . GLU A 1 88 ? -3.668 -6.052 11.293 1.00 97.81 88 GLU A C 1
ATOM 687 O O . GLU A 1 88 ? -2.937 -6.206 10.305 1.00 97.81 88 GLU A O 1
ATOM 692 N N . ILE A 1 89 ? -3.679 -4.917 11.998 1.00 98.31 89 ILE A N 1
ATOM 693 C CA . ILE A 1 89 ? -2.823 -3.763 11.684 1.00 98.31 89 ILE A CA 1
ATOM 694 C C . ILE A 1 89 ? -1.346 -4.151 11.800 1.00 98.31 89 ILE A C 1
ATOM 696 O O . ILE A 1 89 ? -0.582 -3.900 10.866 1.00 98.31 89 ILE A O 1
ATOM 700 N N . ASP A 1 90 ? -0.953 -4.830 12.878 1.00 98.00 90 ASP A N 1
ATOM 701 C CA . ASP A 1 90 ? 0.422 -5.291 13.084 1.00 98.00 90 ASP A CA 1
ATOM 702 C C . ASP A 1 90 ? 0.860 -6.268 11.984 1.00 98.00 90 ASP A C 1
ATOM 704 O O . ASP A 1 90 ? 1.979 -6.183 11.466 1.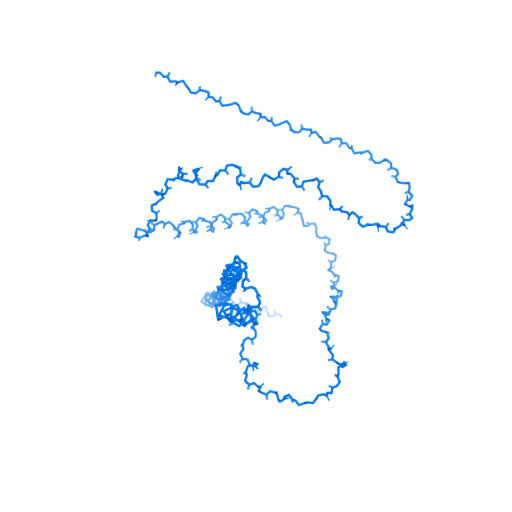00 98.00 90 ASP A O 1
ATOM 708 N N . ALA A 1 91 ? -0.025 -7.173 11.557 1.00 97.38 91 ALA A N 1
ATOM 709 C CA . ALA A 1 91 ? 0.253 -8.085 10.451 1.00 97.38 91 ALA A CA 1
ATOM 710 C C . ALA A 1 91 ? 0.425 -7.352 9.107 1.00 97.38 91 ALA A C 1
ATOM 712 O O . ALA A 1 91 ? 1.233 -7.770 8.268 1.00 97.38 91 ALA A O 1
ATOM 713 N N . ILE A 1 92 ? -0.322 -6.269 8.871 1.00 97.50 92 ILE A N 1
ATOM 714 C CA . ILE A 1 92 ? -0.167 -5.422 7.680 1.00 97.50 92 ILE A CA 1
ATOM 715 C C . ILE A 1 92 ? 1.149 -4.643 7.749 1.00 97.50 92 ILE A C 1
ATOM 717 O O . ILE A 1 92 ? 1.891 -4.640 6.764 1.00 97.50 92 ILE A O 1
ATOM 721 N N . ASP A 1 93 ? 1.480 -4.059 8.898 1.00 97.69 93 ASP A N 1
ATOM 722 C CA . ASP A 1 93 ? 2.703 -3.276 9.092 1.00 97.69 93 ASP A CA 1
ATOM 723 C C . ASP A 1 93 ? 3.954 -4.148 8.914 1.00 97.69 93 ASP A C 1
ATOM 725 O O . ASP A 1 93 ? 4.870 -3.765 8.182 1.00 97.69 93 ASP A O 1
ATOM 729 N N . GLN A 1 94 ? 3.946 -5.382 9.427 1.00 95.88 94 GLN A N 1
ATOM 730 C CA . GLN A 1 94 ? 5.010 -6.362 9.170 1.00 95.88 94 GLN A CA 1
ATOM 731 C C . GLN A 1 94 ? 5.167 -6.686 7.675 1.00 95.88 94 GLN A C 1
ATOM 733 O O . GLN A 1 94 ? 6.285 -6.853 7.182 1.00 95.88 94 GLN A O 1
ATOM 738 N N . ARG A 1 95 ? 4.064 -6.769 6.917 1.00 95.31 95 ARG A N 1
ATOM 739 C CA . ARG A 1 95 ? 4.115 -6.998 5.460 1.00 95.31 95 ARG A CA 1
ATOM 740 C C . ARG A 1 95 ? 4.641 -5.783 4.705 1.00 95.31 95 ARG A C 1
ATOM 742 O O . ARG A 1 95 ? 5.395 -5.964 3.750 1.00 95.31 95 ARG A O 1
ATOM 749 N N . ILE A 1 96 ? 4.266 -4.573 5.118 1.00 94.56 96 ILE A N 1
ATOM 750 C CA . ILE A 1 96 ? 4.790 -3.323 4.553 1.00 94.56 96 ILE A CA 1
ATOM 751 C C . ILE A 1 96 ? 6.296 -3.238 4.802 1.00 94.56 96 ILE A C 1
ATOM 753 O O . ILE A 1 96 ? 7.049 -2.988 3.863 1.00 94.56 96 ILE A O 1
ATOM 757 N N . GLU A 1 97 ? 6.753 -3.513 6.025 1.00 92.94 97 GLU A N 1
ATOM 758 C CA . GLU A 1 97 ? 8.176 -3.519 6.370 1.00 92.94 97 GLU A CA 1
ATOM 759 C C . GLU A 1 97 ? 8.949 -4.576 5.566 1.00 92.94 97 GLU A C 1
ATOM 761 O O . GLU A 1 97 ? 10.000 -4.283 4.988 1.00 92.94 97 GLU A O 1
ATOM 766 N N . ALA A 1 98 ? 8.398 -5.788 5.444 1.00 90.81 98 ALA A N 1
ATOM 767 C CA . ALA A 1 98 ? 8.990 -6.851 4.636 1.00 90.81 98 ALA A CA 1
ATOM 768 C C . ALA A 1 98 ? 9.091 -6.473 3.147 1.00 90.81 98 ALA A C 1
ATOM 770 O O . ALA A 1 98 ? 10.102 -6.774 2.510 1.00 90.81 98 ALA A O 1
ATOM 771 N N . ALA A 1 99 ? 8.082 -5.791 2.596 1.00 90.12 99 ALA A N 1
ATOM 772 C CA . ALA A 1 99 ? 8.082 -5.312 1.214 1.00 90.12 99 ALA A CA 1
ATOM 773 C C . ALA A 1 99 ? 9.033 -4.120 0.998 1.00 90.12 99 ALA A C 1
ATOM 775 O O . ALA A 1 99 ? 9.658 -4.007 -0.057 1.00 90.12 99 ALA A O 1
ATOM 776 N N . ALA A 1 100 ? 9.168 -3.245 1.998 1.00 88.88 100 ALA A N 1
ATOM 777 C CA . ALA A 1 100 ? 10.047 -2.080 1.965 1.00 88.88 100 ALA A CA 1
ATOM 778 C C . ALA A 1 100 ? 11.529 -2.438 2.127 1.00 88.88 100 ALA A C 1
ATOM 780 O O . ALA A 1 100 ? 12.384 -1.609 1.824 1.00 88.88 100 ALA A O 1
ATOM 781 N N . SER A 1 101 ? 11.850 -3.650 2.590 1.00 86.75 101 SER A N 1
ATOM 782 C CA . SER A 1 101 ? 13.221 -4.134 2.722 1.00 86.75 101 SER A CA 1
ATOM 783 C C . SER A 1 101 ? 13.671 -4.829 1.421 1.00 86.75 101 SER A C 1
ATOM 785 O O . SER A 1 101 ? 13.481 -6.037 1.263 1.00 86.75 101 SER A O 1
ATOM 787 N N . PRO A 1 102 ? 14.332 -4.130 0.466 1.00 64.88 102 PRO A N 1
ATOM 788 C CA . PRO A 1 102 ? 14.734 -4.698 -0.831 1.00 64.88 102 PRO A CA 1
ATOM 789 C C . PRO A 1 102 ? 15.792 -5.808 -0.714 1.00 64.88 102 PRO A C 1
ATOM 791 O O . PRO A 1 102 ? 16.184 -6.403 -1.713 1.00 64.88 102 PRO A O 1
ATOM 794 N N . ARG A 1 103 ? 16.287 -6.079 0.501 1.00 60.94 103 ARG A N 1
ATOM 795 C CA . ARG A 1 103 ? 17.284 -7.114 0.810 1.00 60.94 103 ARG A CA 1
ATOM 796 C C . ARG A 1 103 ? 16.665 -8.395 1.376 1.00 60.94 103 ARG A C 1
ATOM 798 O O . ARG A 1 103 ? 17.341 -9.112 2.112 1.00 60.94 103 ARG A O 1
ATOM 805 N N . GLY A 1 104 ? 15.393 -8.660 1.077 1.00 52.47 104 GLY A N 1
ATOM 806 C CA . GLY A 1 104 ? 14.663 -9.827 1.566 1.00 52.47 104 GLY A CA 1
ATOM 807 C C . GLY A 1 104 ? 15.497 -11.114 1.546 1.00 52.47 104 GLY A C 1
ATOM 808 O O . GLY A 1 104 ? 15.959 -11.549 0.495 1.00 52.47 104 GLY A O 1
ATOM 809 N N . GLY A 1 105 ? 15.679 -11.730 2.719 1.00 49.88 105 GLY A N 1
ATOM 810 C CA . GLY A 1 105 ? 15.899 -13.177 2.788 1.00 49.88 105 GLY A CA 1
ATOM 811 C C . GLY A 1 105 ? 16.959 -13.724 3.743 1.00 49.88 105 GLY A C 1
ATOM 812 O O . GLY A 1 105 ? 16.878 -14.911 4.037 1.00 49.88 105 GLY A O 1
ATOM 813 N N . PHE A 1 106 ? 17.916 -12.945 4.270 1.00 45.09 106 PHE A N 1
ATOM 814 C CA . PHE A 1 106 ? 18.988 -13.544 5.103 1.00 45.09 106 PHE A CA 1
ATOM 815 C C . PHE A 1 106 ? 18.927 -13.231 6.608 1.00 45.09 106 PHE A C 1
ATOM 817 O O . PHE A 1 106 ? 19.543 -13.933 7.409 1.00 45.09 106 PHE A O 1
ATOM 824 N N . ALA A 1 107 ? 18.165 -12.223 7.037 1.00 53.66 107 ALA A N 1
ATOM 825 C CA . ALA A 1 107 ? 18.180 -11.799 8.441 1.00 53.66 107 ALA A CA 1
ATOM 826 C C . ALA A 1 107 ? 17.243 -12.602 9.370 1.00 53.66 107 ALA A C 1
ATOM 828 O O . ALA A 1 107 ? 17.462 -12.612 10.575 1.00 53.66 107 ALA A O 1
ATOM 829 N N . ALA A 1 108 ? 16.251 -13.336 8.852 1.00 52.62 108 ALA A N 1
ATOM 830 C CA . ALA A 1 108 ? 15.233 -13.981 9.697 1.00 52.62 108 ALA A CA 1
ATOM 831 C C . ALA A 1 108 ? 15.634 -15.355 10.282 1.00 52.62 108 ALA A C 1
ATOM 833 O O . ALA A 1 108 ? 14.838 -15.974 10.983 1.00 52.62 108 ALA A O 1
ATOM 834 N N . ARG A 1 109 ? 16.850 -15.862 10.014 1.00 50.47 109 ARG A N 1
ATOM 835 C CA . ARG A 1 109 ? 17.298 -17.180 10.520 1.00 50.47 109 ARG A CA 1
ATOM 836 C C . ARG A 1 109 ? 18.660 -17.188 11.217 1.00 50.47 109 ARG A C 1
ATOM 838 O O . ARG A 1 109 ? 19.149 -18.255 11.573 1.00 50.47 109 ARG A O 1
ATOM 845 N N . SER A 1 110 ? 19.262 -16.024 11.462 1.00 48.91 110 SER A N 1
ATOM 846 C CA . SER A 1 110 ? 20.393 -15.941 12.389 1.00 48.91 110 SER A CA 1
ATOM 847 C C . SER A 1 110 ? 19.870 -15.490 13.745 1.00 48.91 110 SER A C 1
ATOM 849 O O . SER A 1 110 ? 19.672 -14.307 14.005 1.00 48.91 110 SER A O 1
ATOM 851 N N . GLY A 1 111 ? 19.611 -16.474 14.609 1.00 48.59 111 GLY A N 1
ATOM 852 C CA . GLY A 1 111 ? 19.498 -16.267 16.045 1.00 48.59 111 GLY A CA 1
ATOM 853 C C . GLY A 1 111 ? 20.825 -15.741 16.575 1.00 48.59 111 GLY A C 1
ATOM 854 O O . GLY A 1 111 ? 21.611 -16.493 17.144 1.00 48.59 111 GLY A O 1
ATOM 855 N N . TRP A 1 112 ? 21.097 -14.456 16.350 1.00 44.28 112 TRP A N 1
ATOM 856 C CA . TRP A 1 112 ? 22.170 -13.774 17.042 1.00 44.28 112 TRP A CA 1
ATOM 857 C C . TRP A 1 112 ? 21.779 -13.753 18.515 1.00 44.28 112 TRP A C 1
ATOM 859 O O . TRP A 1 112 ? 20.740 -13.183 18.869 1.00 44.28 112 TRP A O 1
ATOM 869 N N . PRO A 1 113 ? 22.549 -14.435 19.377 1.00 46.19 113 PRO A N 1
ATOM 870 C CA . PRO A 1 113 ? 22.231 -14.505 20.783 1.00 46.19 113 PRO A CA 1
ATOM 871 C C . PRO A 1 113 ? 22.240 -13.076 21.312 1.00 46.19 113 PRO A C 1
ATOM 873 O O . PRO A 1 113 ? 23.216 -12.345 21.138 1.00 46.19 113 PRO A O 1
ATOM 876 N N . ARG A 1 114 ? 21.142 -12.676 21.961 1.00 46.97 114 ARG A N 1
ATOM 877 C CA . ARG A 1 114 ? 21.092 -11.484 22.811 1.00 46.97 114 ARG A CA 1
ATOM 878 C C . ARG A 1 114 ? 22.082 -11.696 23.954 1.00 46.97 114 ARG A C 1
ATOM 880 O O . ARG A 1 114 ? 21.739 -12.185 25.024 1.00 46.97 114 ARG A O 1
ATOM 887 N N . GLY A 1 115 ? 23.344 -11.402 23.678 1.00 47.59 115 GLY A N 1
ATOM 888 C CA . GLY A 1 115 ? 24.471 -11.608 24.562 1.00 47.59 115 GLY A CA 1
ATOM 889 C C . GLY A 1 115 ? 25.211 -10.300 24.770 1.00 47.59 115 GLY A C 1
ATOM 890 O O . GLY A 1 115 ? 26.138 -10.003 24.033 1.00 47.59 115 GLY A O 1
ATOM 891 N N . ARG A 1 116 ? 24.823 -9.603 25.842 1.00 43.59 116 ARG A N 1
ATOM 892 C CA . ARG A 1 116 ? 25.636 -8.659 26.628 1.00 43.59 116 ARG A CA 1
ATOM 893 C C . ARG A 1 116 ? 26.088 -7.372 25.928 1.00 43.59 116 ARG A C 1
ATOM 895 O O . ARG A 1 116 ? 27.049 -7.340 25.175 1.00 43.59 116 ARG A O 1
ATOM 902 N N . THR A 1 117 ? 25.443 -6.280 26.339 1.00 53.47 117 THR A N 1
ATOM 903 C CA . THR A 1 117 ? 26.098 -5.067 26.863 1.00 53.47 117 THR A CA 1
ATOM 904 C C . THR A 1 117 ? 27.587 -4.914 26.517 1.00 53.47 117 THR A C 1
ATOM 906 O O . THR A 1 117 ? 28.454 -5.307 27.304 1.00 53.47 117 THR A O 1
ATOM 909 N N . ARG A 1 118 ? 27.904 -4.285 25.384 1.00 47.75 118 ARG A N 1
ATOM 910 C CA . ARG A 1 118 ? 29.180 -3.580 25.236 1.00 47.75 118 ARG A CA 1
ATOM 911 C C . ARG A 1 118 ? 29.073 -2.457 24.208 1.00 47.75 118 ARG A C 1
ATOM 913 O O . ARG A 1 118 ? 28.797 -2.696 23.043 1.00 47.75 118 ARG A O 1
ATOM 920 N N . ASP A 1 119 ? 29.286 -1.252 24.725 1.00 47.09 119 ASP A N 1
ATOM 921 C CA . ASP A 1 119 ? 29.635 -0.004 24.048 1.00 47.09 119 ASP A CA 1
ATOM 922 C C . ASP A 1 119 ? 28.694 0.562 22.975 1.00 47.09 119 ASP A C 1
ATOM 924 O O . ASP A 1 119 ? 28.838 0.369 21.771 1.00 47.09 119 ASP A O 1
ATOM 928 N N . ALA A 1 120 ? 27.814 1.447 23.445 1.00 50.09 120 ALA A N 1
ATOM 929 C CA . ALA A 1 120 ? 27.030 2.403 22.669 1.00 50.09 120 ALA A CA 1
ATOM 930 C C . ALA A 1 120 ? 27.876 3.548 22.052 1.00 50.09 120 ALA A C 1
ATOM 932 O O . ALA A 1 120 ? 27.494 4.713 22.145 1.00 50.09 120 ALA A O 1
ATOM 933 N N . ARG A 1 121 ? 29.045 3.264 21.457 1.00 52.94 121 ARG A N 1
ATOM 934 C CA . ARG A 1 121 ? 29.941 4.316 20.924 1.00 52.94 121 ARG A CA 1
ATOM 935 C C . ARG A 1 121 ? 30.410 4.162 19.480 1.00 52.94 121 ARG A C 1
ATOM 937 O O . ARG A 1 121 ? 31.154 5.022 19.028 1.00 52.94 121 ARG A O 1
ATOM 944 N N . ASP A 1 122 ? 29.940 3.169 18.730 1.00 48.84 122 ASP A N 1
ATOM 945 C CA . ASP A 1 122 ? 30.289 3.062 17.303 1.00 48.84 122 ASP A CA 1
ATOM 946 C C . ASP A 1 122 ? 29.049 2.851 16.422 1.00 48.84 122 ASP A C 1
ATOM 948 O O . ASP A 1 122 ? 28.944 1.914 15.633 1.00 48.84 122 ASP A O 1
ATOM 952 N N . VAL A 1 123 ? 28.068 3.750 16.558 1.00 49.84 123 VAL A N 1
ATOM 953 C CA . VAL A 1 123 ? 27.076 3.948 15.497 1.00 49.84 123 VAL A CA 1
ATOM 954 C C . VAL A 1 123 ? 27.793 4.697 14.382 1.00 49.84 123 VAL A C 1
ATOM 956 O O . VAL A 1 123 ? 27.854 5.928 14.375 1.00 49.84 123 VAL A O 1
ATOM 959 N N . ARG A 1 124 ? 28.360 3.951 13.431 1.00 53.53 124 ARG A N 1
ATOM 960 C CA . ARG A 1 124 ? 28.784 4.507 12.145 1.00 53.53 124 ARG A CA 1
ATOM 961 C C . ARG A 1 124 ? 27.539 4.965 11.400 1.00 53.53 124 ARG A C 1
ATOM 963 O O . ARG A 1 124 ? 26.969 4.235 10.594 1.00 53.53 124 ARG A O 1
ATOM 970 N N . VAL A 1 125 ? 27.109 6.185 11.709 1.00 56.38 125 VAL A N 1
ATOM 971 C CA . VAL A 1 125 ? 26.195 6.961 10.881 1.00 56.38 125 VAL A CA 1
ATOM 972 C C . VAL A 1 125 ? 26.772 6.917 9.476 1.00 56.38 125 VAL A C 1
ATOM 974 O O . VAL A 1 125 ? 27.889 7.387 9.247 1.00 56.38 125 VAL A O 1
ATOM 977 N N . TRP A 1 126 ? 26.037 6.301 8.552 1.00 60.22 126 TRP A N 1
ATOM 978 C CA . TRP A 1 126 ? 26.331 6.394 7.134 1.00 60.22 126 TRP A CA 1
ATOM 979 C C . TRP A 1 126 ? 26.290 7.881 6.781 1.00 60.22 126 TRP A C 1
ATOM 981 O O . TRP A 1 126 ? 25.224 8.477 6.648 1.00 60.22 126 TRP A O 1
ATOM 991 N N . ARG A 1 127 ? 27.462 8.518 6.741 1.00 56.31 127 ARG A N 1
ATOM 992 C CA . ARG A 1 127 ? 27.603 9.841 6.157 1.00 56.31 127 ARG A CA 1
ATOM 993 C C . ARG A 1 127 ? 27.672 9.604 4.655 1.00 56.31 127 ARG A C 1
ATOM 995 O O . ARG A 1 127 ? 28.617 8.932 4.229 1.00 56.31 127 ARG A O 1
ATOM 1002 N N . PRO A 1 128 ? 26.715 10.103 3.853 1.00 57.53 128 PRO A N 1
ATOM 1003 C CA . PRO A 1 128 ? 26.934 10.168 2.420 1.00 57.53 128 PRO A CA 1
ATOM 1004 C C . PRO A 1 128 ? 28.276 10.868 2.212 1.00 57.53 128 PRO A C 1
ATOM 1006 O O . PRO A 1 128 ? 28.540 11.908 2.824 1.00 57.53 128 PRO A O 1
ATOM 1009 N N . VAL A 1 129 ? 29.151 10.243 1.425 1.00 64.06 129 VAL A N 1
ATOM 1010 C CA . VAL A 1 129 ? 30.401 10.868 0.998 1.00 64.06 129 VAL A CA 1
ATOM 1011 C C . VAL A 1 129 ? 29.991 12.223 0.414 1.00 64.06 129 VAL A C 1
ATOM 1013 O O . VAL A 1 129 ? 29.145 12.227 -0.487 1.00 64.06 129 VAL A O 1
ATOM 1016 N N . PRO A 1 130 ? 30.467 13.364 0.956 1.00 59.66 130 PRO A N 1
ATOM 1017 C CA . PRO A 1 130 ? 30.157 14.655 0.357 1.00 59.66 130 PRO A CA 1
ATOM 1018 C C . PRO A 1 130 ? 30.571 14.548 -1.109 1.00 59.66 130 PRO A C 1
ATOM 1020 O O . PRO A 1 130 ? 31.642 13.986 -1.350 1.00 59.66 130 PRO A O 1
ATOM 1023 N N . PRO A 1 131 ? 29.734 14.984 -2.069 1.00 59.06 131 PRO A N 1
ATOM 1024 C CA . PRO A 1 131 ? 30.055 14.851 -3.479 1.00 59.06 131 PRO A CA 1
ATOM 1025 C C . PRO A 1 131 ? 31.454 15.423 -3.674 1.00 59.06 131 PRO A C 1
ATOM 1027 O O . PRO A 1 131 ? 31.674 16.621 -3.487 1.00 59.06 131 PRO A O 1
ATOM 1030 N N . THR A 1 132 ? 32.420 14.540 -3.934 1.00 60.22 132 THR A N 1
ATOM 1031 C CA . THR A 1 132 ? 33.776 14.923 -4.292 1.00 60.22 132 THR A CA 1
ATOM 1032 C C . THR A 1 132 ? 33.589 15.875 -5.450 1.00 60.22 132 THR A C 1
ATOM 1034 O O . THR A 1 132 ? 32.934 15.488 -6.420 1.00 60.22 132 THR A O 1
ATOM 1037 N N . ALA A 1 133 ? 34.037 17.124 -5.272 1.00 53.16 133 ALA A N 1
ATOM 1038 C CA . ALA A 1 133 ? 33.832 18.211 -6.215 1.00 53.16 133 ALA A CA 1
ATOM 1039 C C . ALA A 1 133 ? 33.943 17.648 -7.628 1.00 53.16 133 ALA A C 1
ATOM 1041 O O . ALA A 1 133 ? 34.999 17.116 -7.988 1.00 53.16 133 ALA A O 1
ATOM 1042 N N . ALA A 1 134 ? 32.813 17.650 -8.343 1.00 57.00 134 ALA A N 1
ATOM 1043 C CA . ALA A 1 134 ? 32.752 17.111 -9.686 1.00 57.00 134 ALA A CA 1
ATOM 1044 C C . ALA A 1 134 ? 33.947 17.694 -10.452 1.00 57.00 134 ALA A C 1
ATOM 1046 O O . ALA A 1 134 ? 34.209 18.896 -10.298 1.00 57.00 134 ALA A O 1
ATOM 1047 N N . PRO A 1 135 ? 34.718 16.874 -11.191 1.00 56.91 135 PRO A N 1
ATOM 1048 C CA . PRO A 1 135 ? 35.765 17.410 -12.043 1.00 56.91 135 PRO A CA 1
ATOM 1049 C C . PRO A 1 135 ? 35.127 18.541 -12.841 1.00 56.91 135 PRO A C 1
ATOM 1051 O O . PRO A 1 135 ? 34.066 18.331 -13.434 1.00 56.91 135 PRO A O 1
ATOM 1054 N N . ARG A 1 136 ? 35.699 19.752 -12.738 1.00 52.81 136 ARG A N 1
ATOM 1055 C CA . ARG A 1 136 ? 35.246 20.905 -13.520 1.00 52.81 136 ARG A CA 1
ATOM 1056 C C . ARG A 1 136 ? 35.073 20.395 -14.940 1.00 52.81 136 ARG A C 1
ATOM 1058 O O . ARG A 1 136 ? 36.034 19.869 -15.506 1.00 52.81 136 ARG A O 1
ATOM 1065 N N . ALA A 1 137 ? 33.836 20.451 -15.433 1.00 47.81 137 ALA A N 1
ATOM 1066 C CA . ALA A 1 137 ? 33.575 20.159 -16.825 1.00 47.81 137 ALA A CA 1
ATOM 1067 C C . ALA A 1 137 ? 34.561 21.011 -17.636 1.00 47.81 137 ALA A C 1
ATOM 1069 O O . ALA A 1 137 ? 34.809 22.153 -17.232 1.00 47.81 137 ALA A O 1
ATOM 1070 N N . PRO A 1 138 ? 35.192 20.458 -18.685 1.00 58.69 138 PRO A N 1
ATOM 1071 C CA . PRO A 1 138 ? 35.913 21.302 -19.622 1.00 58.69 138 PRO A CA 1
ATOM 1072 C C . PRO A 1 138 ? 34.975 22.446 -20.009 1.00 58.69 138 PRO A C 1
ATOM 1074 O O . PRO A 1 138 ? 33.780 22.217 -20.212 1.00 58.69 138 PRO A O 1
ATOM 1077 N N . ASP A 1 139 ? 35.498 23.670 -19.989 1.00 51.34 139 ASP A N 1
ATOM 1078 C CA . ASP A 1 139 ? 34.808 24.840 -20.513 1.00 51.34 139 ASP A CA 1
ATOM 1079 C C . ASP A 1 139 ? 34.626 24.601 -22.021 1.00 51.34 139 ASP A C 1
ATOM 1081 O O . ASP A 1 139 ? 35.455 24.985 -22.843 1.00 51.34 139 ASP A O 1
ATOM 1085 N N . ASP A 1 140 ? 33.584 23.847 -22.369 1.00 48.44 140 ASP A N 1
ATOM 1086 C CA . ASP A 1 140 ? 33.109 23.679 -23.730 1.00 48.44 140 ASP A CA 1
ATOM 1087 C C . ASP A 1 140 ? 32.414 24.996 -24.094 1.00 48.44 140 ASP A C 1
ATOM 1089 O O . ASP A 1 140 ? 31.193 25.136 -23.985 1.00 48.44 140 ASP A O 1
ATOM 1093 N N . ASP A 1 141 ? 33.221 25.970 -24.525 1.00 51.69 141 ASP A N 1
ATOM 1094 C CA . ASP A 1 141 ? 32.831 27.112 -25.362 1.00 51.69 141 ASP A CA 1
ATOM 1095 C C . ASP A 1 141 ? 32.335 26.621 -26.742 1.00 51.69 141 ASP A C 1
ATOM 1097 O O . ASP A 1 141 ? 32.731 27.119 -27.795 1.00 51.69 141 ASP A O 1
ATOM 1101 N N . ASP A 1 142 ? 31.467 25.612 -26.757 1.00 50.19 142 ASP A N 1
ATOM 1102 C CA . ASP A 1 142 ? 30.750 25.203 -27.946 1.00 50.19 142 ASP A CA 1
ATOM 1103 C C . ASP A 1 142 ? 29.422 25.947 -27.947 1.00 50.19 142 ASP A C 1
ATOM 1105 O O . ASP A 1 142 ? 28.540 25.709 -27.116 1.00 50.19 142 ASP A O 1
ATOM 1109 N N . GLU A 1 143 ? 29.287 26.840 -28.925 1.00 51.03 143 GLU A N 1
ATOM 1110 C CA . GLU A 1 143 ? 28.045 27.400 -29.448 1.00 51.03 143 GLU A CA 1
ATOM 1111 C C . GLU A 1 143 ? 27.067 26.269 -29.818 1.00 51.03 143 GLU A C 1
ATOM 1113 O O . GLU A 1 143 ? 26.781 25.980 -30.984 1.00 51.03 143 GLU A O 1
ATOM 1118 N N . ARG A 1 144 ? 26.516 25.596 -28.808 1.00 50.19 144 ARG A N 1
ATOM 1119 C CA . ARG A 1 144 ? 25.439 24.626 -28.931 1.00 50.19 144 ARG A CA 1
ATOM 1120 C C . ARG A 1 144 ? 24.167 25.426 -29.156 1.00 50.19 144 ARG A C 1
ATOM 1122 O O . ARG A 1 144 ? 23.370 25.660 -28.258 1.00 50.19 144 ARG A O 1
ATOM 1129 N N . THR A 1 145 ? 24.070 25.922 -30.383 1.00 56.72 145 THR A N 1
ATOM 1130 C CA . THR A 1 145 ? 22.963 26.689 -30.940 1.00 56.72 145 THR A CA 1
ATOM 1131 C C . THR A 1 145 ? 21.616 26.162 -30.441 1.00 56.72 145 THR A C 1
ATOM 1133 O O . THR A 1 145 ? 21.340 24.962 -30.513 1.00 56.72 145 THR A O 1
ATOM 1136 N N . ASP A 1 146 ? 20.742 27.068 -29.992 1.00 56.62 146 ASP A N 1
ATOM 1137 C CA . ASP A 1 146 ? 19.352 26.787 -29.590 1.00 56.62 146 ASP A CA 1
ATOM 1138 C C . ASP A 1 146 ? 18.572 25.957 -30.639 1.00 56.62 146 ASP A C 1
ATOM 1140 O O . ASP A 1 146 ? 17.598 25.269 -30.324 1.00 56.62 146 ASP A O 1
ATOM 1144 N N . ALA A 1 147 ? 19.043 25.953 -31.891 1.00 57.78 147 ALA A N 1
ATOM 1145 C CA . ALA A 1 147 ? 18.549 25.125 -32.986 1.00 57.78 147 ALA A CA 1
ATOM 1146 C C . ALA A 1 147 ? 18.667 23.607 -32.729 1.00 57.78 147 ALA A C 1
ATOM 1148 O O . ALA A 1 147 ? 17.770 22.855 -33.112 1.00 57.78 147 ALA A O 1
ATOM 1149 N N . GLY A 1 148 ? 19.723 23.140 -32.053 1.00 62.94 148 GLY A N 1
ATOM 1150 C CA . GLY A 1 148 ? 19.916 21.712 -31.765 1.00 62.94 148 GLY A CA 1
ATOM 1151 C C . GLY A 1 148 ? 18.935 21.165 -30.723 1.00 62.94 148 GLY A C 1
ATOM 1152 O O . GLY A 1 148 ? 18.487 20.022 -30.820 1.00 62.94 148 GLY A O 1
ATOM 1153 N N . MET A 1 149 ? 18.545 21.996 -29.752 1.00 63.00 149 MET A N 1
ATOM 1154 C CA . MET A 1 149 ? 17.542 21.631 -28.744 1.00 63.00 149 MET A CA 1
ATOM 1155 C C . MET A 1 149 ? 16.127 21.599 -29.330 1.00 63.00 149 MET A C 1
ATOM 1157 O O . MET A 1 149 ? 15.332 20.736 -28.954 1.00 63.00 149 MET A O 1
ATOM 1161 N N . ALA A 1 150 ? 15.819 22.486 -30.283 1.00 73.12 150 ALA A N 1
ATOM 1162 C CA . ALA A 1 150 ? 14.545 22.464 -30.997 1.00 73.12 150 ALA A CA 1
ATOM 1163 C C . ALA A 1 150 ? 14.382 21.185 -31.843 1.00 73.12 150 ALA A C 1
ATOM 1165 O O . ALA A 1 150 ? 13.342 20.531 -31.751 1.00 73.12 150 ALA A O 1
ATOM 1166 N N . ASP A 1 151 ? 15.423 20.771 -32.579 1.00 79.44 151 ASP A N 1
ATOM 1167 C CA . ASP A 1 151 ? 15.385 19.538 -33.383 1.00 79.44 151 ASP A CA 1
ATOM 1168 C C . ASP A 1 151 ? 15.286 18.276 -32.506 1.00 79.44 151 ASP A C 1
ATOM 1170 O O . ASP A 1 151 ? 14.537 17.346 -32.817 1.00 79.44 151 ASP A O 1
ATOM 1174 N N . LEU A 1 152 ? 15.957 18.261 -31.347 1.00 74.06 152 LEU A N 1
ATOM 1175 C CA . LEU A 1 152 ? 15.814 17.176 -30.374 1.00 74.06 152 LEU A CA 1
ATOM 1176 C C . LEU A 1 152 ? 14.386 17.104 -29.809 1.00 74.06 152 LEU A C 1
ATOM 1178 O O . LEU A 1 152 ? 13.810 16.019 -29.728 1.00 74.06 152 LEU A O 1
ATOM 1182 N N . ALA A 1 153 ? 13.785 18.244 -29.459 1.00 76.94 153 ALA A N 1
ATOM 1183 C CA . ALA A 1 153 ? 12.414 18.294 -28.957 1.00 76.94 153 ALA A CA 1
ATOM 1184 C C . ALA A 1 153 ? 11.384 17.863 -30.017 1.00 76.94 153 ALA A C 1
ATOM 1186 O O . ALA A 1 153 ? 10.406 17.188 -29.686 1.00 76.94 153 ALA A O 1
ATOM 1187 N N . ASP A 1 154 ? 11.598 18.218 -31.286 1.00 85.62 154 ASP A N 1
ATOM 1188 C CA . ASP A 1 154 ? 10.755 17.779 -32.403 1.00 85.62 154 ASP A CA 1
ATOM 1189 C C . ASP A 1 154 ? 10.938 16.289 -32.721 1.00 85.62 154 ASP A C 1
ATOM 1191 O O . ASP A 1 154 ? 9.970 15.617 -33.092 1.00 85.62 154 ASP A O 1
ATOM 1195 N N . ARG A 1 155 ? 12.148 15.742 -32.547 1.00 86.25 155 ARG A N 1
ATOM 1196 C CA . ARG A 1 155 ? 12.403 14.300 -32.660 1.00 86.25 155 ARG A CA 1
ATOM 1197 C C . ARG A 1 155 ? 11.671 13.526 -31.567 1.00 86.25 155 ARG A C 1
ATOM 1199 O O . ARG A 1 155 ? 10.934 12.601 -31.893 1.00 86.25 155 ARG A O 1
ATOM 1206 N N . ILE A 1 156 ? 11.794 13.956 -30.309 1.00 85.50 156 ILE A N 1
ATOM 1207 C CA . ILE A 1 156 ? 11.099 13.336 -29.169 1.00 85.50 156 ILE A CA 1
ATOM 1208 C C . ILE A 1 156 ? 9.578 13.391 -29.371 1.00 85.50 156 ILE A C 1
ATOM 1210 O O . ILE A 1 156 ? 8.897 12.394 -29.151 1.00 85.50 156 ILE A O 1
ATOM 1214 N N . ARG A 1 157 ? 9.028 14.521 -29.847 1.00 88.12 157 ARG A N 1
ATOM 1215 C CA . ARG A 1 157 ? 7.588 14.637 -30.142 1.00 88.12 157 ARG A CA 1
ATOM 1216 C C . ARG A 1 157 ? 7.131 13.695 -31.260 1.00 88.12 157 ARG A C 1
ATOM 1218 O O . ARG A 1 157 ? 6.071 13.092 -31.124 1.00 88.12 157 ARG A O 1
ATOM 1225 N N . ARG A 1 158 ? 7.914 13.533 -32.333 1.00 87.50 158 ARG A N 1
ATOM 1226 C CA . ARG A 1 158 ? 7.605 12.575 -33.414 1.00 87.50 158 ARG A CA 1
ATOM 1227 C C . ARG A 1 158 ? 7.645 11.128 -32.938 1.00 87.50 158 ARG A C 1
ATOM 1229 O O . ARG A 1 158 ? 6.769 10.349 -33.295 1.00 87.50 158 ARG A O 1
ATOM 1236 N N . GLU A 1 159 ? 8.640 10.780 -32.133 1.00 83.38 159 GLU A N 1
ATOM 1237 C CA . GLU A 1 159 ? 8.802 9.424 -31.611 1.00 83.38 159 GLU A CA 1
ATOM 1238 C C . GLU A 1 159 ? 7.700 9.079 -30.596 1.00 83.38 159 GLU A C 1
ATOM 1240 O O . GLU A 1 159 ? 7.117 7.999 -30.660 1.00 83.38 159 GLU A O 1
ATOM 1245 N N . ALA A 1 160 ? 7.320 10.034 -29.740 1.00 80.88 160 ALA A N 1
ATOM 1246 C CA . ALA A 1 160 ? 6.186 9.891 -28.830 1.00 80.88 160 ALA A CA 1
ATOM 1247 C C . ALA A 1 160 ? 4.844 9.755 -29.571 1.00 80.88 160 ALA A C 1
ATOM 1249 O O . ALA A 1 160 ? 4.010 8.949 -29.165 1.00 80.88 160 ALA A O 1
ATOM 1250 N N . ALA A 1 161 ? 4.640 10.498 -30.666 1.00 84.19 161 ALA A N 1
ATOM 1251 C CA . ALA A 1 161 ? 3.444 10.362 -31.500 1.00 84.19 161 ALA A CA 1
ATOM 1252 C C . ALA A 1 161 ? 3.371 8.976 -32.163 1.00 84.19 161 ALA A C 1
ATOM 1254 O O . ALA A 1 161 ? 2.350 8.306 -32.059 1.00 84.19 161 ALA A O 1
ATOM 1255 N N . ALA A 1 162 ? 4.480 8.497 -32.739 1.00 83.06 162 ALA A N 1
ATOM 1256 C CA . ALA A 1 162 ? 4.546 7.165 -33.341 1.00 83.06 162 ALA A CA 1
ATOM 1257 C C . ALA A 1 162 ? 4.305 6.039 -32.316 1.00 83.06 162 ALA A C 1
ATOM 1259 O O . ALA A 1 162 ? 3.641 5.048 -32.621 1.00 83.06 162 ALA A O 1
ATOM 1260 N N . ALA A 1 163 ? 4.809 6.195 -31.088 1.00 82.38 163 ALA A N 1
ATOM 1261 C CA . ALA A 1 163 ? 4.531 5.265 -29.996 1.00 82.38 163 ALA A CA 1
ATOM 1262 C C . ALA A 1 163 ? 3.060 5.314 -29.547 1.00 82.38 163 ALA A C 1
ATOM 1264 O O . ALA A 1 163 ? 2.478 4.271 -29.255 1.00 82.38 163 ALA A O 1
ATOM 1265 N N . GLY A 1 164 ? 2.456 6.507 -29.517 1.00 81.50 164 GLY A N 1
ATOM 1266 C CA . GLY A 1 164 ? 1.036 6.700 -29.226 1.00 81.50 164 GLY A CA 1
ATOM 1267 C C . GLY A 1 164 ? 0.134 6.013 -30.249 1.00 81.50 164 GLY A C 1
ATOM 1268 O O . GLY A 1 164 ? -0.782 5.297 -29.852 1.00 81.50 164 GLY A O 1
ATOM 1269 N N . ASP A 1 165 ? 0.445 6.146 -31.539 1.00 83.75 165 ASP A N 1
ATOM 1270 C CA . ASP A 1 165 ? -0.296 5.489 -32.621 1.00 83.75 165 ASP A CA 1
ATOM 1271 C C . ASP A 1 165 ? -0.167 3.961 -32.542 1.00 83.75 165 ASP A C 1
ATOM 1273 O O . ASP A 1 165 ? -1.166 3.250 -32.619 1.00 83.75 165 ASP A O 1
ATOM 1277 N N . ALA A 1 166 ? 1.040 3.438 -32.297 1.00 78.94 166 ALA A N 1
ATOM 1278 C CA . ALA A 1 166 ? 1.256 2.000 -32.127 1.00 78.94 166 ALA A CA 1
ATOM 1279 C C . ALA A 1 166 ? 0.528 1.434 -30.893 1.00 78.94 166 ALA A C 1
ATOM 1281 O O . ALA A 1 166 ? 0.012 0.315 -30.931 1.00 78.94 166 ALA A O 1
ATOM 1282 N N . LEU A 1 167 ? 0.467 2.198 -29.796 1.00 80.88 167 LEU A N 1
ATOM 1283 C CA . LEU A 1 167 ? -0.288 1.821 -28.603 1.00 80.88 167 LEU A CA 1
ATOM 1284 C C . LEU A 1 167 ? -1.798 1.869 -28.868 1.00 80.88 167 LEU A C 1
ATOM 1286 O O . LEU A 1 167 ? -2.503 0.948 -28.469 1.00 80.88 167 LEU A O 1
ATOM 1290 N N . ALA A 1 168 ? -2.290 2.906 -29.548 1.00 76.69 168 ALA A N 1
ATOM 1291 C CA . ALA A 1 168 ? -3.696 3.032 -29.920 1.00 76.69 168 ALA A CA 1
ATOM 1292 C C . ALA A 1 168 ? -4.139 1.882 -30.836 1.00 76.69 168 ALA A C 1
ATOM 1294 O O . ALA A 1 168 ? -5.214 1.329 -30.634 1.00 76.69 168 ALA A O 1
ATOM 1295 N N . ASP A 1 169 ? -3.286 1.463 -31.771 1.00 79.12 169 ASP A N 1
ATOM 1296 C CA . ASP A 1 169 ? -3.546 0.327 -32.659 1.00 79.12 169 ASP A CA 1
ATOM 1297 C C . ASP A 1 169 ? -3.481 -1.020 -31.906 1.00 79.12 169 ASP A C 1
ATOM 1299 O O . ASP A 1 169 ? -4.266 -1.934 -32.155 1.00 79.12 169 ASP A O 1
ATOM 1303 N N . ALA A 1 170 ? -2.604 -1.140 -30.901 1.00 75.94 170 ALA A N 1
ATOM 1304 C CA . ALA A 1 170 ? -2.548 -2.310 -30.020 1.00 75.94 170 ALA A CA 1
ATOM 1305 C C . ALA A 1 170 ? -3.747 -2.404 -29.056 1.00 75.94 170 ALA A C 1
ATOM 1307 O O . ALA A 1 170 ? -4.168 -3.512 -28.710 1.00 75.94 170 ALA A O 1
ATOM 1308 N N . LEU A 1 171 ? -4.270 -1.254 -28.620 1.00 71.88 171 LEU A N 1
ATOM 1309 C CA . LEU A 1 171 ? -5.454 -1.113 -27.769 1.00 71.88 171 LEU A CA 1
ATOM 1310 C C . LEU A 1 171 ? -6.757 -1.056 -28.570 1.00 71.88 171 LEU A C 1
ATOM 1312 O O . LEU A 1 171 ? -7.834 -1.094 -27.970 1.00 71.88 171 LEU A O 1
ATOM 1316 N N . ALA A 1 172 ? -6.679 -0.990 -29.902 1.00 77.06 172 ALA A N 1
ATOM 1317 C CA . ALA A 1 172 ? -7.846 -1.061 -30.756 1.00 77.06 172 ALA A CA 1
ATOM 1318 C C . ALA A 1 172 ? -8.622 -2.341 -30.409 1.00 77.06 172 ALA A C 1
ATOM 1320 O O . ALA A 1 172 ? -8.017 -3.412 -30.261 1.00 77.06 172 ALA A O 1
ATOM 1321 N N . PRO A 1 173 ? -9.951 -2.252 -30.234 1.00 65.06 173 PRO A N 1
ATOM 1322 C CA . PRO A 1 173 ? -10.755 -3.351 -29.730 1.00 65.06 173 PRO A CA 1
ATOM 1323 C C . PRO A 1 173 ? -10.681 -4.526 -30.703 1.00 65.06 173 PRO A C 1
ATOM 1325 O O . PRO A 1 173 ? -11.387 -4.582 -31.711 1.00 65.06 173 PRO A O 1
ATOM 1328 N N . ARG A 1 174 ? -9.811 -5.492 -30.396 1.00 68.56 174 ARG A N 1
ATOM 1329 C CA . ARG A 1 174 ? -9.805 -6.789 -31.063 1.00 68.56 174 ARG A CA 1
ATOM 1330 C C . ARG A 1 174 ? -11.172 -7.416 -30.819 1.00 68.56 174 ARG A C 1
ATOM 1332 O O . ARG A 1 174 ? -11.630 -7.471 -29.677 1.00 68.56 174 ARG A O 1
ATOM 1339 N N . ALA A 1 175 ? -11.830 -7.834 -31.900 1.00 56.44 175 ALA A N 1
ATOM 1340 C CA . ALA A 1 175 ? -13.145 -8.462 -31.873 1.00 56.44 175 ALA A CA 1
ATOM 1341 C C . ALA A 1 175 ? -13.176 -9.570 -30.800 1.00 56.44 175 ALA A C 1
ATOM 1343 O O . ALA A 1 175 ? -12.562 -10.618 -30.980 1.00 56.44 175 ALA A O 1
ATOM 1344 N N . GLY A 1 176 ? -13.822 -9.296 -29.659 1.00 63.66 176 GLY A N 1
ATOM 1345 C CA . GLY A 1 176 ? -13.888 -10.202 -28.506 1.00 63.66 176 GLY A CA 1
ATOM 1346 C C . GLY A 1 176 ? -13.524 -9.598 -27.142 1.00 63.66 176 GLY A C 1
ATOM 1347 O O . GLY A 1 176 ? -13.725 -10.268 -26.133 1.00 63.66 176 GLY A O 1
ATOM 1348 N N . ALA A 1 177 ? -13.018 -8.362 -27.066 1.00 55.34 177 ALA A N 1
ATOM 1349 C CA . ALA A 1 177 ? -12.829 -7.690 -25.778 1.00 55.34 177 ALA A CA 1
ATOM 1350 C C 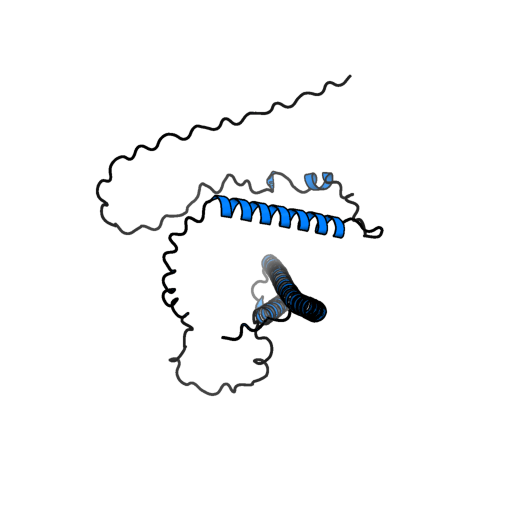. ALA A 1 177 ? -14.184 -7.345 -25.128 1.00 55.34 177 ALA A C 1
ATOM 1352 O O . ALA A 1 177 ? -15.062 -6.778 -25.781 1.00 55.34 177 ALA A O 1
ATOM 1353 N N . VAL A 1 178 ? -14.337 -7.703 -23.847 1.00 50.72 178 VAL A N 1
ATOM 1354 C CA . VAL A 1 178 ? -15.488 -7.369 -22.995 1.00 50.72 178 VAL A CA 1
ATOM 1355 C C . VAL A 1 178 ? -15.675 -5.853 -23.015 1.00 50.72 178 VAL A C 1
ATOM 1357 O O . VAL A 1 178 ? -14.841 -5.121 -22.485 1.00 50.72 178 VAL A O 1
ATOM 1360 N N . ARG A 1 179 ? -16.739 -5.381 -23.669 1.00 57.44 179 ARG A N 1
ATOM 1361 C CA . ARG A 1 179 ? -17.173 -3.991 -23.552 1.00 57.44 179 ARG A CA 1
ATOM 1362 C C . ARG A 1 179 ? -17.861 -3.861 -22.203 1.00 57.44 179 ARG A C 1
ATOM 1364 O O . ARG A 1 179 ? -18.841 -4.553 -21.947 1.00 57.44 179 ARG A O 1
ATOM 1371 N N . PHE A 1 180 ? -17.314 -3.019 -21.339 1.00 56.56 180 PHE A N 1
ATOM 1372 C CA . PHE A 1 180 ? -18.132 -2.402 -20.311 1.00 56.56 180 PHE A CA 1
ATOM 1373 C C . PHE A 1 180 ? -18.984 -1.403 -21.082 1.00 56.56 180 PHE A C 1
ATOM 1375 O O . PHE A 1 180 ? -18.450 -0.425 -21.595 1.00 56.56 180 PHE A O 1
ATOM 1382 N N . ASP A 1 181 ? -20.248 -1.743 -21.328 1.00 56.75 181 ASP A N 1
ATOM 1383 C CA . ASP A 1 181 ? -21.186 -0.769 -21.870 1.00 56.75 181 ASP A CA 1
ATOM 1384 C C . ASP A 1 181 ? -21.222 0.399 -20.877 1.00 56.75 181 ASP A C 1
ATOM 1386 O O . ASP A 1 181 ? -21.568 0.209 -19.707 1.00 56.75 181 ASP A O 1
ATOM 1390 N N . ASP A 1 182 ? -20.821 1.584 -21.342 1.00 56.75 182 ASP A N 1
ATOM 1391 C CA . ASP A 1 182 ? -20.942 2.883 -20.667 1.00 56.75 182 ASP A CA 1
ATOM 1392 C C . ASP A 1 182 ? -22.431 3.285 -20.553 1.00 56.75 182 ASP A C 1
ATOM 1394 O O . ASP A 1 182 ? -22.842 4.371 -20.939 1.00 56.75 182 ASP A O 1
ATOM 1398 N N . ALA A 1 183 ? -23.271 2.359 -20.089 1.00 56.03 183 ALA A N 1
ATOM 1399 C CA . ALA A 1 183 ? -24.687 2.549 -19.793 1.00 56.03 183 ALA A CA 1
ATOM 1400 C C . ALA A 1 183 ? -24.906 2.837 -18.299 1.00 56.03 183 ALA A C 1
ATOM 1402 O O . ALA A 1 183 ? -25.967 2.548 -17.751 1.00 56.03 183 ALA A O 1
ATOM 1403 N N . TRP A 1 184 ? -23.878 3.351 -17.626 1.00 54.84 184 TRP A N 1
ATOM 1404 C CA . TRP A 1 184 ? -24.062 4.070 -16.376 1.00 54.84 184 TRP A CA 1
ATOM 1405 C C . TRP A 1 184 ? -24.360 5.499 -16.812 1.00 54.84 184 TRP A C 1
ATOM 1407 O O . TRP A 1 184 ? -23.441 6.224 -17.180 1.00 54.84 184 TRP A O 1
ATOM 1417 N N . ASP A 1 185 ? -25.649 5.826 -16.909 1.00 57.69 185 ASP A N 1
ATOM 1418 C CA . ASP A 1 185 ? -26.115 7.176 -17.203 1.00 57.69 185 ASP A CA 1
ATOM 1419 C C . ASP A 1 185 ? -25.431 8.144 -16.227 1.00 57.69 185 ASP A C 1
ATOM 1421 O O . ASP A 1 185 ? -25.598 8.049 -15.009 1.00 57.69 185 ASP A O 1
ATOM 1425 N N . ASP A 1 186 ? -24.649 9.080 -16.766 1.00 59.44 186 ASP A N 1
ATOM 1426 C CA . ASP A 1 186 ? -24.010 10.156 -15.997 1.00 59.44 186 ASP A CA 1
ATOM 1427 C C . ASP A 1 186 ? -25.048 11.020 -15.235 1.00 59.44 186 ASP A C 1
ATOM 1429 O O . ASP A 1 186 ? -24.682 11.766 -14.324 1.00 59.44 186 ASP A O 1
ATOM 1433 N N . ASP A 1 187 ? -26.340 10.882 -15.564 1.00 59.66 187 ASP A N 1
ATOM 1434 C CA . ASP A 1 187 ? -27.472 11.534 -14.898 1.00 59.66 187 ASP A CA 1
ATOM 1435 C C . ASP A 1 187 ? -27.619 11.114 -13.419 1.00 59.66 187 ASP A C 1
ATOM 1437 O O . ASP A 1 187 ? -28.011 11.934 -12.586 1.00 59.66 187 ASP A O 1
ATOM 1441 N N . ASP A 1 188 ? -27.217 9.893 -13.040 1.00 62.06 188 ASP A N 1
ATOM 1442 C CA . ASP A 1 188 ? -27.303 9.428 -11.644 1.00 62.06 188 ASP A CA 1
ATOM 1443 C C . ASP A 1 188 ? -26.192 10.034 -10.756 1.00 62.06 188 ASP A C 1
ATOM 1445 O O . ASP A 1 188 ? -26.277 10.035 -9.522 1.00 62.06 188 ASP A O 1
ATOM 1449 N N . LEU A 1 189 ? -25.119 10.554 -11.369 1.00 63.16 189 LEU A N 1
ATOM 1450 C CA . LEU A 1 189 ? -23.981 11.130 -10.649 1.00 63.16 189 LEU A CA 1
ATOM 1451 C C . LEU A 1 189 ? -24.266 12.562 -10.170 1.00 63.16 189 LEU A C 1
ATOM 1453 O O . LEU A 1 189 ? -23.744 12.973 -9.129 1.00 63.16 189 LEU A O 1
ATOM 1457 N N . GLU A 1 190 ? -25.100 13.312 -10.899 1.00 64.88 190 GLU A N 1
ATOM 1458 C CA . GLU A 1 190 ? -25.526 14.665 -10.513 1.00 64.88 190 GLU A CA 1
ATOM 1459 C C . GLU A 1 190 ? -26.444 14.649 -9.280 1.00 64.88 190 GLU A C 1
ATOM 1461 O O . GLU A 1 190 ? -26.421 15.587 -8.480 1.00 64.88 190 GLU A O 1
ATOM 1466 N N . GLU A 1 191 ? -27.201 13.565 -9.076 1.00 66.94 191 GLU A N 1
ATOM 1467 C CA . GLU A 1 191 ? -28.055 13.390 -7.896 1.00 66.94 191 GLU A CA 1
ATOM 1468 C C . GLU A 1 191 ? -27.249 13.021 -6.637 1.00 66.94 191 GLU A C 1
ATOM 1470 O O . GLU A 1 191 ? -27.641 13.376 -5.526 1.00 66.94 191 GLU A O 1
ATOM 1475 N N . TYR A 1 192 ? -26.086 12.380 -6.798 1.00 67.69 192 TYR A N 1
ATOM 1476 C CA . TYR A 1 192 ? -25.234 11.951 -5.682 1.00 67.69 192 TYR A CA 1
ATOM 1477 C C . TYR A 1 192 ? -24.140 12.953 -5.273 1.00 67.69 192 TYR A C 1
ATOM 1479 O O . TYR A 1 192 ? -23.549 12.797 -4.204 1.00 67.69 192 TYR A O 1
ATOM 1487 N N . MET A 1 193 ? -23.854 13.976 -6.085 1.00 78.25 193 MET A N 1
ATOM 1488 C CA . MET A 1 193 ? -22.824 14.987 -5.809 1.00 78.25 193 MET A CA 1
ATOM 1489 C C . MET A 1 193 ? -23.444 16.386 -5.747 1.00 78.25 193 MET A C 1
ATOM 1491 O O . MET A 1 193 ? -23.429 17.143 -6.719 1.00 78.25 193 MET A O 1
ATOM 1495 N N . HIS A 1 194 ? -23.972 16.766 -4.582 1.00 79.81 194 HIS A N 1
ATOM 1496 C CA . HIS A 1 194 ? -24.451 18.129 -4.374 1.00 79.81 194 HIS A CA 1
ATOM 1497 C C . HIS A 1 194 ? -23.285 19.128 -4.411 1.00 79.81 194 HIS A C 1
ATOM 1499 O O . HIS A 1 194 ? -22.214 18.898 -3.850 1.00 79.81 194 HIS A O 1
ATOM 1505 N N . ALA A 1 195 ? -23.504 20.286 -5.042 1.00 71.56 195 ALA A N 1
ATOM 1506 C CA . ALA A 1 195 ? -22.502 21.352 -5.143 1.00 71.56 195 ALA A CA 1
ATOM 1507 C C . ALA A 1 195 ? -22.020 21.879 -3.774 1.00 71.56 195 ALA A C 1
ATOM 1509 O O . ALA A 1 195 ? -20.947 22.479 -3.696 1.00 71.56 195 ALA A O 1
ATOM 1510 N N . ASP A 1 196 ? -22.788 21.630 -2.711 1.00 75.31 196 ASP A N 1
ATOM 1511 C CA . ASP A 1 196 ? -22.457 21.996 -1.333 1.00 75.31 196 ASP A CA 1
ATOM 1512 C C . ASP A 1 196 ? -21.441 21.042 -0.671 1.00 75.31 196 ASP A C 1
ATOM 1514 O O . ASP A 1 196 ? -20.747 21.453 0.260 1.00 75.31 196 ASP A O 1
ATOM 1518 N N . ASP A 1 197 ? -21.282 19.812 -1.176 1.00 72.31 197 ASP A N 1
ATOM 1519 C CA . ASP A 1 197 ? -20.333 18.819 -0.643 1.00 72.31 197 ASP A CA 1
ATOM 1520 C C . ASP A 1 197 ? -18.926 18.943 -1.252 1.00 72.31 197 ASP A C 1
ATOM 1522 O O . ASP A 1 197 ? -17.976 18.288 -0.811 1.00 72.31 197 ASP A O 1
ATOM 1526 N N . VAL A 1 198 ? -18.755 19.814 -2.252 1.00 68.94 198 VAL A N 1
ATOM 1527 C CA . VAL A 1 198 ? -17.449 20.098 -2.850 1.00 68.94 198 VAL A CA 1
ATOM 1528 C C . VAL A 1 198 ? -16.805 21.258 -2.083 1.00 68.94 198 VAL A C 1
ATOM 1530 O O . VAL A 1 198 ? -17.281 22.393 -2.183 1.00 68.94 198 VAL A O 1
ATOM 1533 N N . PRO A 1 199 ? -15.708 21.041 -1.328 1.00 66.50 199 PRO A N 1
ATOM 1534 C CA . PRO A 1 199 ? -15.045 22.115 -0.602 1.00 66.50 199 PRO A CA 1
ATOM 1535 C C . PRO A 1 199 ? -14.600 23.198 -1.586 1.00 66.50 199 PRO A C 1
ATOM 1537 O O . PRO A 1 199 ? -13.713 22.996 -2.417 1.00 66.50 199 PRO A O 1
ATOM 1540 N N . SER A 1 200 ? -15.251 24.360 -1.505 1.00 67.12 200 SER A N 1
ATOM 1541 C CA . SER A 1 200 ? -14.949 25.493 -2.372 1.00 67.12 200 SER A CA 1
ATOM 1542 C C . SER A 1 200 ? -13.480 25.899 -2.194 1.00 67.12 200 SER A C 1
ATOM 1544 O O . SER A 1 200 ? -13.085 26.277 -1.088 1.00 67.12 200 SER A O 1
ATOM 1546 N N . PRO A 1 201 ? -12.661 25.928 -3.264 1.00 65.75 201 PRO A N 1
ATOM 1547 C CA . PRO A 1 201 ? -11.235 26.260 -3.174 1.00 65.75 201 PRO A CA 1
ATOM 1548 C C . PRO A 1 201 ? -10.962 27.731 -2.804 1.00 65.75 201 PRO A C 1
ATOM 1550 O O . PRO A 1 201 ? -9.815 28.166 -2.771 1.00 65.75 201 PRO A O 1
ATOM 1553 N N . ALA A 1 202 ? -12.001 28.529 -2.549 1.00 55.97 202 ALA A N 1
ATOM 1554 C CA . ALA A 1 202 ? -11.911 29.977 -2.420 1.00 55.97 202 ALA A CA 1
ATOM 1555 C C . ALA A 1 202 ? -11.742 30.502 -0.981 1.00 55.97 202 ALA A C 1
ATOM 1557 O O . ALA A 1 202 ? -11.595 31.711 -0.817 1.00 55.97 202 ALA A O 1
ATOM 1558 N N . VAL A 1 203 ? -11.749 29.657 0.060 1.00 57.12 203 VAL A N 1
ATOM 1559 C CA . VAL A 1 203 ? -11.787 30.153 1.457 1.00 57.12 203 VAL A CA 1
ATOM 1560 C C . VAL A 1 203 ? -10.462 29.994 2.221 1.00 57.12 203 VAL A C 1
ATOM 1562 O O . VAL A 1 203 ? -10.275 30.645 3.246 1.00 57.12 203 VAL A O 1
ATOM 1565 N N . ASP A 1 204 ? -9.478 29.253 1.700 1.00 50.94 204 ASP A N 1
ATOM 1566 C CA . ASP A 1 204 ? -8.240 28.956 2.451 1.00 50.94 204 ASP A CA 1
ATOM 1567 C C . ASP A 1 204 ? -7.069 29.935 2.208 1.00 50.94 204 ASP A C 1
ATOM 1569 O O . ASP A 1 204 ? -5.917 29.670 2.540 1.00 50.94 204 ASP A O 1
ATOM 1573 N N . ALA A 1 205 ? -7.345 31.120 1.652 1.00 57.12 205 ALA A N 1
ATOM 1574 C CA . ALA A 1 205 ? -6.337 32.175 1.473 1.00 57.12 205 ALA A CA 1
ATOM 1575 C C . ALA A 1 205 ? -6.207 33.130 2.683 1.00 57.12 205 ALA A C 1
ATOM 1577 O O . ALA A 1 205 ? -5.450 34.098 2.621 1.00 57.12 205 ALA A O 1
ATOM 1578 N N . GLY A 1 206 ? -6.962 32.911 3.769 1.00 56.66 206 GLY A N 1
ATOM 1579 C CA . GLY A 1 206 ? -7.215 33.951 4.776 1.00 56.66 206 GLY A CA 1
ATOM 1580 C C . GLY A 1 206 ? -6.787 33.687 6.221 1.00 56.66 206 GLY A C 1
ATOM 1581 O O . GLY A 1 206 ? -6.910 34.603 7.034 1.00 56.66 206 GLY A O 1
ATOM 1582 N N . ARG A 1 207 ? -6.304 32.494 6.599 1.00 52.66 207 ARG A N 1
ATOM 1583 C CA . ARG A 1 207 ? -5.970 32.211 8.009 1.00 52.66 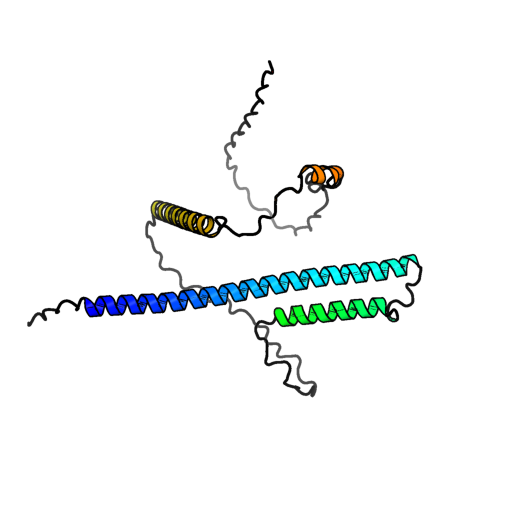207 ARG A CA 1
ATOM 1584 C C . ARG A 1 207 ? -4.603 31.560 8.202 1.00 52.66 207 ARG A C 1
ATOM 1586 O O . ARG A 1 207 ? -4.448 30.352 8.158 1.00 52.66 207 ARG A O 1
ATOM 1593 N N . GLY A 1 208 ? -3.651 32.404 8.593 1.00 55.50 208 GLY A N 1
ATOM 1594 C CA . GLY A 1 208 ? -2.871 32.108 9.794 1.00 55.50 208 GLY A CA 1
ATOM 1595 C C . GLY A 1 208 ? -1.637 31.232 9.629 1.00 55.50 208 GLY A C 1
ATOM 1596 O O . GLY A 1 208 ? -1.424 30.341 10.441 1.00 55.50 208 GLY A O 1
ATOM 1597 N N . ALA A 1 209 ? -0.755 31.545 8.682 1.00 51.16 209 ALA A N 1
ATOM 1598 C CA . ALA A 1 209 ? 0.660 31.246 8.887 1.00 51.16 209 ALA A CA 1
ATOM 1599 C C . ALA A 1 209 ? 1.274 32.402 9.688 1.00 51.16 209 ALA A C 1
ATOM 1601 O O . ALA A 1 209 ? 1.681 33.423 9.131 1.00 51.16 209 ALA A O 1
ATOM 1602 N N . GLY A 1 210 ? 1.274 32.253 11.015 1.00 49.75 210 GLY A N 1
ATOM 1603 C CA . GLY A 1 210 ? 2.093 33.061 11.908 1.00 49.75 210 GLY A CA 1
ATOM 1604 C C . GLY A 1 210 ? 3.541 32.992 11.439 1.00 49.75 210 GLY A C 1
ATOM 1605 O O . GLY A 1 210 ? 4.182 31.947 11.502 1.00 49.75 210 GLY A O 1
ATOM 1606 N N . ARG A 1 211 ? 4.016 34.113 10.903 1.00 48.78 211 ARG A N 1
ATOM 1607 C CA . ARG A 1 211 ? 5.405 34.345 10.534 1.00 48.78 211 ARG A CA 1
ATOM 1608 C C . ARG A 1 211 ? 6.233 34.252 11.823 1.00 48.78 211 ARG A C 1
ATOM 1610 O O . ARG A 1 211 ? 5.991 35.070 12.707 1.00 48.78 211 ARG A O 1
ATOM 1617 N N . PRO A 1 212 ? 7.149 33.282 11.978 1.00 55.97 212 PRO A N 1
ATOM 1618 C CA . PRO A 1 212 ? 8.083 33.318 13.092 1.00 55.97 212 PRO A CA 1
ATOM 1619 C C . PRO A 1 212 ? 8.957 34.566 12.943 1.00 55.97 212 PRO A C 1
ATOM 1621 O O . PRO A 1 212 ? 9.416 34.875 11.839 1.00 55.97 212 PRO A O 1
ATOM 1624 N N . ASP A 1 213 ? 9.128 35.288 14.048 1.00 52.34 213 ASP A N 1
ATOM 1625 C CA . ASP A 1 213 ? 9.991 36.457 14.161 1.00 52.34 213 ASP A CA 1
ATOM 1626 C C . ASP A 1 213 ? 11.373 36.144 13.578 1.00 52.34 213 ASP A C 1
ATOM 1628 O O . ASP A 1 213 ? 12.127 35.313 14.090 1.00 52.34 213 ASP A O 1
ATOM 1632 N N . ALA A 1 214 ? 11.688 36.792 12.458 1.00 51.94 214 ALA A N 1
ATOM 1633 C CA . ALA A 1 214 ? 13.031 36.783 11.913 1.00 51.94 214 ALA A CA 1
ATOM 1634 C C . ALA A 1 214 ? 13.909 37.665 12.815 1.00 51.94 214 ALA A C 1
ATOM 1636 O O . ALA A 1 214 ? 13.496 38.783 13.135 1.00 51.94 214 ALA A O 1
ATOM 1637 N N . PRO A 1 215 ? 15.102 37.203 13.226 1.00 57.72 215 PRO A N 1
ATOM 1638 C CA . PRO A 1 215 ? 16.020 38.039 13.975 1.00 57.72 215 PRO A CA 1
ATOM 1639 C C . PRO A 1 215 ? 16.467 39.222 13.115 1.00 57.72 215 PRO A C 1
ATOM 1641 O O . PRO A 1 215 ? 16.890 39.063 11.967 1.00 57.72 215 PRO A O 1
ATOM 1644 N N . ASP A 1 216 ? 16.354 40.387 13.739 1.00 54.28 216 ASP A N 1
ATOM 1645 C CA . ASP A 1 216 ? 16.864 41.699 13.365 1.00 54.28 216 ASP A CA 1
ATOM 1646 C C . ASP A 1 216 ? 18.207 41.593 12.620 1.00 54.28 216 ASP A C 1
ATOM 1648 O O . ASP A 1 216 ? 19.279 41.436 13.210 1.00 54.28 216 ASP A O 1
ATOM 1652 N N . THR A 1 217 ? 18.139 41.571 11.289 1.00 53.00 217 THR A N 1
ATOM 1653 C CA . THR A 1 217 ? 19.306 41.543 10.409 1.00 53.00 217 THR A CA 1
ATOM 1654 C C . THR A 1 217 ? 19.361 42.869 9.676 1.00 53.00 217 THR A C 1
ATOM 1656 O O . THR A 1 217 ? 18.621 43.105 8.727 1.00 53.00 217 THR A O 1
ATOM 1659 N N . ALA A 1 218 ? 20.234 43.720 10.211 1.00 52.19 218 ALA A N 1
ATOM 1660 C CA . ALA A 1 218 ? 20.955 44.817 9.585 1.00 52.19 218 ALA A CA 1
ATOM 1661 C C . ALA A 1 218 ? 20.526 45.222 8.162 1.00 52.19 218 ALA A C 1
ATOM 1663 O O . ALA A 1 218 ? 20.706 44.484 7.192 1.00 52.19 218 ALA A O 1
ATOM 1664 N N . ASP A 1 219 ? 20.063 46.468 8.093 1.00 55.84 219 ASP A N 1
ATOM 1665 C CA . ASP A 1 219 ? 20.170 47.429 6.992 1.00 55.84 219 ASP A CA 1
ATOM 1666 C C . ASP A 1 219 ? 20.987 46.961 5.764 1.00 55.84 219 ASP A C 1
ATOM 1668 O O . ASP A 1 219 ? 22.225 46.956 5.787 1.00 55.84 219 ASP A O 1
ATOM 1672 N N . PRO A 1 220 ? 20.331 46.613 4.643 1.00 62.06 220 PRO A N 1
ATOM 1673 C CA . PRO A 1 220 ? 20.977 46.607 3.343 1.00 62.06 220 PRO A CA 1
ATOM 1674 C C . PRO A 1 220 ? 20.978 48.029 2.748 1.00 62.06 220 PRO A C 1
ATOM 1676 O O . PRO A 1 220 ? 19.943 48.698 2.743 1.00 62.06 220 PRO A O 1
ATOM 1679 N N . PRO A 1 221 ? 22.110 48.500 2.192 1.00 62.09 221 PRO A N 1
ATOM 1680 C CA . PRO A 1 221 ? 22.197 49.832 1.621 1.00 62.09 221 PRO A CA 1
ATOM 1681 C C . PRO A 1 221 ? 21.359 49.948 0.346 1.00 62.09 221 PRO A C 1
ATOM 1683 O O . PRO A 1 221 ? 21.466 49.138 -0.579 1.00 62.09 221 PRO A O 1
ATOM 1686 N N . ASP A 1 222 ? 20.557 51.006 0.338 1.00 54.84 222 ASP A N 1
ATOM 1687 C CA . ASP A 1 222 ? 20.180 51.862 -0.784 1.00 54.84 222 ASP A CA 1
ATOM 1688 C C . ASP A 1 222 ? 20.611 51.345 -2.175 1.00 54.84 222 ASP A C 1
ATOM 1690 O O . ASP A 1 222 ? 21.681 51.660 -2.704 1.00 54.84 222 ASP A O 1
ATOM 1694 N N . ARG A 1 223 ? 19.757 50.525 -2.798 1.00 50.50 223 ARG A N 1
ATOM 1695 C CA . ARG A 1 223 ? 19.854 50.199 -4.226 1.00 50.50 223 ARG A CA 1
ATOM 1696 C C . ARG A 1 223 ? 18.661 50.772 -4.969 1.00 50.50 223 ARG A C 1
ATOM 1698 O O . ARG A 1 223 ? 17.622 50.140 -5.117 1.00 50.50 223 ARG A O 1
ATOM 1705 N N . ALA A 1 224 ? 18.890 52.001 -5.420 1.00 46.84 224 ALA A N 1
ATOM 1706 C CA . ALA A 1 224 ? 18.526 52.564 -6.713 1.00 46.84 224 ALA A CA 1
ATOM 1707 C C . ALA A 1 224 ? 17.351 51.901 -7.456 1.00 46.84 224 ALA A C 1
ATOM 1709 O O . ALA A 1 224 ? 17.447 50.804 -8.006 1.00 46.84 224 ALA A O 1
ATOM 1710 N N . ALA A 1 225 ? 16.281 52.687 -7.545 1.00 52.41 225 ALA A N 1
ATOM 1711 C CA . ALA A 1 225 ? 15.155 52.594 -8.460 1.00 52.41 225 ALA A CA 1
ATOM 1712 C C . ALA A 1 225 ? 15.493 51.982 -9.839 1.00 52.41 225 ALA A C 1
ATOM 1714 O O . ALA A 1 225 ? 15.980 52.656 -10.745 1.00 52.41 225 ALA A O 1
ATOM 1715 N N . GLY A 1 226 ? 15.147 50.705 -10.012 1.00 49.19 226 GLY A N 1
ATOM 1716 C CA . GLY A 1 226 ? 15.028 50.042 -11.307 1.00 49.19 226 GLY A CA 1
ATOM 1717 C C . GLY A 1 226 ? 13.570 50.040 -11.762 1.00 49.19 226 GLY A C 1
ATOM 1718 O O . GLY A 1 226 ? 12.747 49.288 -11.249 1.00 49.19 226 GLY A O 1
ATOM 1719 N N . HIS A 1 227 ? 13.255 50.908 -12.716 1.00 57.47 227 HIS A N 1
ATOM 1720 C CA . HIS A 1 227 ? 11.973 51.019 -13.406 1.00 57.47 227 HIS A CA 1
ATOM 1721 C C . HIS A 1 227 ? 11.565 49.681 -14.059 1.00 57.47 227 HIS A C 1
ATOM 1723 O O . HIS A 1 227 ? 12.232 49.209 -14.977 1.00 57.47 227 HIS A O 1
ATOM 1729 N N . VAL A 1 228 ? 10.462 49.072 -13.607 1.00 58.94 228 VAL A N 1
ATOM 1730 C CA . VAL A 1 228 ? 9.864 47.884 -14.242 1.00 58.94 228 VAL A CA 1
ATOM 1731 C C . VAL A 1 228 ? 8.749 48.342 -15.194 1.00 58.94 228 VAL A C 1
ATOM 1733 O O . VAL A 1 228 ? 7.747 48.883 -14.720 1.00 58.94 228 VAL A O 1
ATOM 1736 N N . PRO A 1 229 ? 8.869 48.143 -16.522 1.00 56.50 229 PRO A N 1
ATOM 1737 C CA . PRO A 1 229 ? 7.804 48.488 -17.455 1.00 56.50 229 PRO A CA 1
ATOM 1738 C C . PRO A 1 229 ? 6.606 47.537 -17.312 1.00 56.50 229 PRO A C 1
ATOM 1740 O O . PRO A 1 229 ? 6.741 46.319 -17.172 1.00 56.50 229 PRO A O 1
ATOM 1743 N N . GLY A 1 230 ? 5.412 48.131 -17.333 1.00 49.75 230 GLY A N 1
ATOM 1744 C CA . GLY A 1 230 ? 4.136 47.481 -17.061 1.00 49.75 230 GLY A CA 1
ATOM 1745 C C . GLY A 1 230 ? 3.793 46.342 -18.022 1.00 49.75 230 GLY A C 1
ATOM 1746 O O . GLY A 1 230 ? 3.801 46.494 -19.243 1.00 49.75 230 GLY A O 1
ATOM 1747 N N . ARG A 1 231 ? 3.405 45.196 -17.453 1.00 52.03 231 ARG A N 1
ATOM 1748 C CA . ARG A 1 231 ? 2.792 44.099 -18.205 1.00 52.03 231 ARG A CA 1
ATOM 1749 C C . ARG A 1 231 ? 1.349 44.451 -18.564 1.00 52.03 231 ARG A C 1
ATOM 1751 O O . ARG A 1 231 ? 0.496 44.640 -17.698 1.00 52.03 231 ARG A O 1
ATOM 1758 N N . ALA A 1 232 ? 1.101 44.517 -19.868 1.00 51.72 232 ALA A N 1
ATOM 1759 C CA . ALA A 1 232 ? -0.200 44.720 -20.479 1.00 51.72 232 ALA A CA 1
ATOM 1760 C C . ALA A 1 232 ? -1.213 43.647 -20.043 1.00 51.72 232 ALA A C 1
ATOM 1762 O O . ALA A 1 232 ? -0.951 42.443 -20.083 1.00 51.72 232 ALA A O 1
ATOM 1763 N N . ARG A 1 233 ? -2.401 44.110 -19.649 1.00 50.09 233 ARG A N 1
ATOM 1764 C CA . ARG A 1 233 ? -3.558 43.283 -19.304 1.00 50.09 233 ARG A CA 1
ATOM 1765 C C . ARG A 1 233 ? -4.074 42.588 -20.565 1.00 50.09 233 ARG A C 1
ATOM 1767 O O . ARG A 1 233 ? -4.520 43.244 -21.504 1.00 50.09 233 ARG A O 1
ATOM 1774 N N . ARG A 1 234 ? -4.023 41.256 -20.584 1.00 52.69 234 ARG A N 1
ATOM 1775 C CA . ARG A 1 234 ? -4.588 40.426 -21.654 1.00 52.69 234 ARG A CA 1
ATOM 1776 C C . ARG A 1 234 ? -6.108 40.376 -21.474 1.00 52.69 234 ARG A C 1
ATOM 1778 O O . ARG A 1 234 ? -6.603 39.769 -20.530 1.00 52.69 234 ARG A O 1
ATOM 1785 N N . ALA A 1 235 ? -6.835 41.061 -22.352 1.00 51.25 235 ALA A N 1
ATOM 1786 C CA . ALA A 1 235 ? -8.292 41.050 -22.386 1.00 51.25 235 ALA A CA 1
ATOM 1787 C C . ALA A 1 235 ? -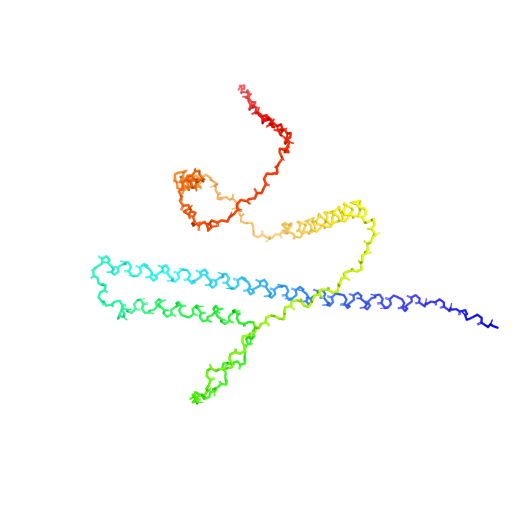8.808 39.639 -22.714 1.00 51.25 235 ALA A C 1
ATOM 1789 O O . ALA A 1 235 ? -8.515 39.087 -23.777 1.00 51.25 235 ALA A O 1
ATOM 1790 N N . THR A 1 236 ? -9.585 39.053 -21.806 1.00 56.47 236 THR A N 1
ATOM 1791 C CA . THR A 1 236 ? -10.321 37.815 -22.053 1.00 56.47 236 THR A CA 1
ATOM 1792 C C . THR A 1 236 ? -11.549 38.130 -22.905 1.00 56.47 236 THR A C 1
ATOM 1794 O O . THR A 1 236 ? -12.475 38.841 -22.512 1.00 56.47 236 THR A O 1
ATOM 1797 N N . ARG A 1 237 ? -11.524 37.624 -24.137 1.00 54.03 237 ARG A N 1
ATOM 1798 C CA . ARG A 1 237 ? -12.605 37.718 -25.117 1.00 54.03 237 ARG A CA 1
ATOM 1799 C C . ARG A 1 237 ? -13.751 36.814 -24.645 1.00 54.03 237 ARG A C 1
ATOM 1801 O O . ARG A 1 237 ? -13.637 35.595 -24.696 1.00 54.03 237 ARG A O 1
ATOM 1808 N N . ARG A 1 238 ? -14.845 37.408 -24.160 1.00 52.84 238 ARG A N 1
ATOM 1809 C CA . ARG A 1 238 ? -16.102 36.695 -23.882 1.00 52.84 238 ARG A CA 1
ATOM 1810 C C . ARG A 1 238 ? -16.729 36.245 -25.204 1.00 52.84 238 ARG A C 1
ATOM 1812 O O . ARG A 1 238 ? -17.225 37.072 -25.968 1.00 52.84 238 ARG A O 1
ATOM 1819 N N . SER A 1 239 ? -16.714 34.942 -25.458 1.00 58.81 239 SER A N 1
ATOM 1820 C CA . SER A 1 239 ? -17.495 34.304 -26.519 1.00 58.81 239 SER A CA 1
ATOM 1821 C C . SER A 1 239 ? -18.974 34.290 -26.121 1.00 58.81 239 SER A C 1
ATOM 1823 O O . SER A 1 239 ? -19.334 33.791 -25.059 1.00 58.81 239 SER A O 1
ATOM 1825 N N . ARG A 1 240 ? -19.834 34.884 -26.956 1.00 58.19 240 ARG A N 1
ATOM 1826 C CA . ARG A 1 240 ? -21.299 34.819 -26.828 1.00 58.19 240 ARG A CA 1
ATOM 1827 C C . ARG A 1 240 ? -21.808 33.473 -27.365 1.00 58.19 240 ARG A C 1
ATOM 1829 O O . ARG A 1 240 ? -21.385 33.099 -28.459 1.00 58.19 240 ARG A O 1
ATOM 1836 N N . PRO A 1 241 ? -22.754 32.795 -26.694 1.00 62.91 241 PRO A N 1
ATOM 1837 C CA . PRO A 1 241 ? -23.456 31.666 -27.286 1.00 62.91 241 PRO A CA 1
ATOM 1838 C C . PRO A 1 241 ? -24.472 32.145 -28.331 1.00 62.91 241 PRO A C 1
ATOM 1840 O O . PRO A 1 241 ? -25.204 33.122 -28.148 1.00 62.91 241 PRO A O 1
ATOM 1843 N N . ARG A 1 242 ? -24.471 31.439 -29.460 1.00 60.59 242 ARG A N 1
ATOM 1844 C CA . ARG A 1 242 ? -25.328 31.628 -30.628 1.00 60.59 242 ARG A CA 1
ATOM 1845 C C . ARG A 1 242 ? -26.666 30.942 -30.326 1.00 60.59 242 ARG A C 1
ATOM 1847 O O . ARG A 1 242 ? -26.706 29.723 -30.215 1.00 60.59 242 ARG A O 1
ATOM 1854 N N . ARG A 1 243 ? -27.745 31.712 -30.151 1.00 61.16 243 ARG A N 1
ATOM 1855 C CA . ARG A 1 243 ? -29.102 31.157 -30.026 1.00 61.16 243 ARG A CA 1
ATOM 1856 C C . ARG A 1 243 ? -29.493 30.512 -31.356 1.00 61.16 243 ARG A C 1
ATOM 1858 O O . ARG A 1 243 ? -29.592 31.205 -32.368 1.00 61.16 243 ARG A O 1
ATOM 1865 N N . GLY A 1 244 ? -29.653 29.192 -31.331 1.00 60.38 244 GLY A N 1
ATOM 1866 C CA . GLY A 1 244 ? -30.305 28.420 -32.378 1.00 60.38 244 GLY A CA 1
ATOM 1867 C C . GLY A 1 244 ? -31.800 28.715 -32.383 1.00 60.38 244 GLY A C 1
ATOM 1868 O O . GLY A 1 244 ? -32.428 28.846 -31.336 1.00 60.38 244 GLY A O 1
ATOM 1869 N N . ARG A 1 245 ? -32.304 28.898 -33.595 1.00 61.22 245 ARG A N 1
ATOM 1870 C CA . ARG A 1 245 ? -33.671 29.196 -33.999 1.00 61.22 245 ARG A CA 1
ATOM 1871 C C . ARG A 1 245 ? -34.383 27.854 -34.171 1.00 61.22 245 ARG A C 1
ATOM 1873 O O . ARG A 1 245 ? -33.863 27.015 -34.898 1.00 61.22 245 ARG A O 1
ATOM 1880 N N . THR A 1 246 ? -35.502 27.646 -33.494 1.00 62.06 246 THR A N 1
ATOM 1881 C CA . THR A 1 246 ? -36.424 26.542 -33.788 1.00 62.06 246 THR A CA 1
ATOM 1882 C C . THR A 1 246 ? -37.525 27.074 -34.697 1.00 62.06 246 THR A C 1
ATOM 1884 O O . THR A 1 246 ? -38.069 28.147 -34.415 1.00 62.06 246 THR A O 1
ATOM 1887 N N . ASP A 1 247 ? -37.768 26.350 -35.787 1.00 70.12 247 ASP A N 1
ATOM 1888 C CA . ASP A 1 247 ? -38.947 26.466 -36.651 1.00 70.12 247 ASP A CA 1
ATOM 1889 C C . ASP A 1 247 ? -40.144 25.725 -36.032 1.00 70.12 247 ASP A C 1
ATOM 1891 O O . ASP A 1 247 ? -39.901 24.755 -35.271 1.00 70.12 247 ASP A O 1
#

Foldseek 3Di:
DDDPPPDPDDPVVVVVVVVVVVVVVVVVVVVVVVVVVVVVVLVVVLVVLVVVLVVLVVQLVVVCVVCVVVVNNPQLVVDVSNVVSVVSNVVSVVVNVQSVPPPPDDPPPPPPDPDDDDDPPDPPDPDPPDPPPPPPDPPPPDCPDPVVVVVVVVVVVVVVVVVVVVVCVVVPDDPPDDDPPPPPPCVVVPVVDDPVPPPDPPPPPDDDPPDPDDPDDDDDDDDDDDDDDDDDDDDDDDDDDDDDDDD

pLDDT: mean 72.78, std 18.34, range [43.59, 98.44]